Protein AF-A0A0D2HJ69-F1 (afdb_monomer_lite)

Sequence (349 aa):
MWNPPRSPASLLKSRDRNFSKSFEIPPRRPIITPRRVRTGRLLNIGDFESELSEFPFLSKHEKVHPPAPQTFESLYRPRLRRYPTCQNVRVEELIDDHGMEGYIFKVNIDGDGPFALKVVSCLIPCEMMKDEYELMYWNFRKFKQVHRPPRPHIWPFLRESLFYSRAEAVNASVLNGKSLPEGPPPEPYTLDDMLRFLRSFSSDHDTRNQKGKDDQAPNTTESCKILSDMDGSLGWIRLNHKDMNYLIRKWELDVGFTMNGAGFQDDPFGIVKKLVVSNAPLDPPKIVRWLDLASYLGFDLSVFEPRNWLGEGILVDSGDVLTLPFQGKWQIMAQSHKTLRAKFQAEVS

Secondary structure (DSSP, 8-state):
--PPPPPTHHHHTTTGGGTTS-------------------EEEPBPP-TTTGGG-TTEEEEEP-SSPPP--HHHHHS--EEEPPP-S-EEEEEEEEEEETTEEEEEEEETTEEEEEEEEE---S-GGGHHHHHHHHHH-TTT-S--SSPPPTTSHHHHHHHHHHHHHHHHHHHHHTTPPPPPSSPPSS--HHHHHHHHHHHSHHHHHHH-SS----PPPPHHHHHHHHHHT-EEEEEEB-HHHHHHHHHHHT---HHHHTTS--SSPPEEEEEE-----PPP-HHHHHHHHHHHHHTT--BS---GGGEETTTEES--TTTBPPTT-TTHHHHHHHHHHHHHHHHHHH-

Radius of gyration: 21.61 Å; chains: 1; bounding box: 54×71×56 Å

Organism: NCBI:txid1442368

Foldseek 3Di:
DDDDDDDPVVVVVVVVVPVPPPPCPPPPPPPPVPWDQDDWDWWAFDDPPVPVVLVQQADAAAQDPLFAAAALVCLLSPHFYAQPDFGTKIFGTWPDQPDLFGTWTQIATNNDDRWIKDWGAPQDDSPVVPVVVVCVSPPPVPPPDDPDDDDDHVQLVSQLSSQLRNLS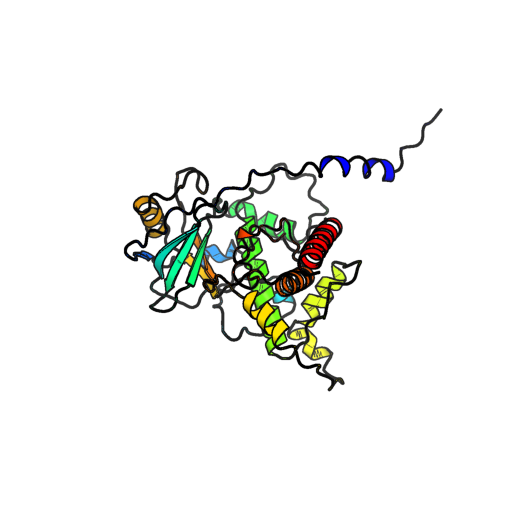NLLNQVVVLDEDDPDAADPVRDPVNLSVLSNSSHPVNCVPPVPDDPPRDPHDPLLSVLSVLSNQWSGKTWTAQVSVVVVCVVVVRDCCSRPVPPGHPGTTMITIGHDADAPADAALVSQLSNQRVCVSSQKFFPDDDVVQAGHNGRRNRSSNTIDDGPDPVNVVRVVVSVVSNVVSVVVVD

Structure (mmCIF, N/CA/C/O backbone):
data_AF-A0A0D2HJ69-F1
#
_entry.id   AF-A0A0D2HJ69-F1
#
loop_
_atom_site.group_PDB
_atom_site.id
_atom_site.type_symbol
_atom_site.label_atom_id
_atom_site.label_alt_id
_atom_site.label_comp_id
_atom_site.label_asym_id
_atom_site.label_entity_id
_atom_site.label_seq_id
_atom_site.pdbx_PDB_ins_code
_atom_site.Cartn_x
_atom_site.Cartn_y
_atom_site.Cartn_z
_atom_site.occupancy
_atom_site.B_iso_or_equiv
_atom_site.auth_seq_id
_atom_site.auth_comp_id
_atom_site.auth_asym_id
_atom_site.auth_atom_id
_atom_site.pdbx_PDB_model_num
ATOM 1 N N . MET A 1 1 ? 18.144 54.297 -27.626 1.00 55.44 1 MET A N 1
ATOM 2 C CA . MET A 1 1 ? 18.905 53.046 -27.410 1.00 55.44 1 MET A CA 1
ATOM 3 C C . MET A 1 1 ? 17.926 51.975 -26.972 1.00 55.44 1 MET A C 1
ATOM 5 O O . MET A 1 1 ? 17.320 52.113 -25.918 1.00 55.44 1 MET A O 1
ATOM 9 N N . TRP A 1 2 ? 17.680 50.990 -27.830 1.00 31.33 2 TRP A N 1
ATOM 10 C CA . TRP A 1 2 ? 16.736 49.906 -27.576 1.00 31.33 2 TRP A CA 1
ATOM 11 C C . TRP A 1 2 ? 17.501 48.794 -26.853 1.00 31.33 2 TRP A C 1
ATOM 13 O O . TRP A 1 2 ? 18.384 48.175 -27.442 1.00 31.33 2 TRP A O 1
ATOM 23 N N . ASN A 1 3 ? 17.243 48.607 -25.558 1.00 52.59 3 ASN A N 1
ATOM 24 C CA . ASN A 1 3 ? 17.846 47.507 -24.810 1.00 52.59 3 ASN A CA 1
ATOM 25 C C . ASN A 1 3 ? 17.093 46.218 -25.160 1.00 52.59 3 ASN A C 1
ATOM 27 O O . ASN A 1 3 ? 15.876 46.172 -24.966 1.00 52.59 3 ASN A O 1
ATOM 31 N N . PRO A 1 4 ? 17.775 45.178 -25.665 1.00 46.59 4 PRO A N 1
ATOM 32 C CA . PRO A 1 4 ? 17.116 43.927 -25.997 1.00 46.59 4 PRO A CA 1
ATOM 33 C C . PRO A 1 4 ? 16.609 43.231 -24.721 1.00 46.59 4 PRO A C 1
ATOM 35 O O . PRO A 1 4 ? 17.180 43.411 -23.637 1.00 46.59 4 PRO A O 1
ATOM 38 N N . PRO A 1 5 ? 15.534 42.431 -24.822 1.00 46.84 5 PRO A N 1
ATOM 39 C CA . PRO A 1 5 ? 14.977 41.722 -23.681 1.00 46.84 5 PRO A CA 1
ATOM 40 C C . PRO A 1 5 ? 16.010 40.745 -23.111 1.00 46.84 5 PRO A C 1
ATOM 42 O O . PRO A 1 5 ? 16.696 40.027 -23.840 1.00 46.84 5 PRO A O 1
ATOM 45 N N . ARG A 1 6 ? 16.131 40.733 -21.780 1.00 45.72 6 ARG A N 1
ATOM 46 C CA . ARG A 1 6 ? 17.058 39.850 -21.064 1.00 45.72 6 ARG A CA 1
ATOM 47 C C . ARG A 1 6 ? 16.754 38.388 -21.392 1.00 45.72 6 ARG A C 1
ATOM 49 O O . ARG A 1 6 ? 15.608 37.952 -21.321 1.00 45.72 6 ARG A O 1
ATOM 56 N N . SER A 1 7 ? 17.813 37.637 -21.688 1.00 44.28 7 SER A N 1
ATOM 57 C CA . SER A 1 7 ? 17.769 36.191 -21.912 1.00 44.28 7 SER A CA 1
ATOM 58 C C . SER A 1 7 ? 17.033 35.460 -20.768 1.00 44.28 7 SER A C 1
ATOM 60 O O . SER A 1 7 ? 17.322 35.740 -19.591 1.00 44.28 7 SER A O 1
ATOM 62 N N . PRO A 1 8 ? 16.155 34.480 -21.079 1.00 44.00 8 PRO A N 1
ATOM 63 C CA . PRO A 1 8 ? 15.480 33.625 -20.095 1.00 44.00 8 PRO A CA 1
ATOM 64 C C . PRO A 1 8 ? 16.435 32.930 -19.108 1.00 44.00 8 PRO A C 1
ATOM 66 O O . PRO A 1 8 ? 16.038 32.599 -17.992 1.00 44.00 8 PRO A O 1
ATOM 69 N N . ALA A 1 9 ? 17.717 32.777 -19.463 1.00 46.50 9 ALA A N 1
ATOM 70 C CA . ALA A 1 9 ? 18.734 32.170 -18.604 1.00 46.50 9 ALA A CA 1
ATOM 71 C C . ALA A 1 9 ? 19.050 32.989 -17.332 1.00 46.50 9 ALA A C 1
ATOM 73 O O . ALA A 1 9 ? 19.556 32.445 -16.351 1.00 46.50 9 ALA A O 1
ATOM 74 N N . SER A 1 10 ? 18.732 34.289 -17.313 1.00 45.41 10 SER A N 1
ATOM 75 C CA . SER A 1 10 ? 18.970 35.165 -16.152 1.00 45.41 10 SER A CA 1
ATOM 76 C C . SER A 1 10 ? 17.868 35.111 -15.082 1.00 45.41 10 SER A C 1
ATOM 78 O O . SER A 1 10 ? 18.115 35.493 -13.941 1.00 45.41 10 SER A O 1
ATOM 80 N N . LEU A 1 11 ? 16.682 34.585 -15.417 1.00 43.78 11 LEU A N 1
ATOM 81 C CA . LEU A 1 11 ? 15.544 34.448 -14.495 1.00 43.78 11 LEU A CA 1
ATOM 82 C C . LEU A 1 11 ? 15.520 33.107 -13.744 1.00 43.78 11 LEU A C 1
ATOM 84 O O . LEU A 1 11 ? 14.875 33.009 -12.704 1.00 43.78 11 LEU A O 1
ATOM 88 N N . LEU A 1 12 ? 16.239 32.087 -14.226 1.00 42.81 12 LEU A N 1
ATOM 89 C CA . LEU A 1 12 ? 16.368 30.804 -13.520 1.00 42.81 12 LEU A CA 1
ATOM 90 C C . LEU A 1 12 ? 17.393 30.871 -12.377 1.00 42.81 12 LEU A C 1
ATOM 92 O O . LEU A 1 12 ? 17.130 30.367 -11.291 1.00 42.81 12 LEU A O 1
ATOM 96 N N . LYS A 1 13 ? 18.499 31.608 -12.545 1.00 48.69 13 LYS A N 1
ATOM 97 C CA . LYS A 1 13 ? 19.550 31.707 -11.513 1.00 48.69 13 LYS A CA 1
ATOM 98 C C . LYS A 1 13 ? 19.138 32.465 -10.241 1.00 48.69 13 LYS A C 1
ATOM 100 O O . LYS A 1 13 ? 19.812 32.323 -9.222 1.00 48.69 13 LYS A O 1
ATOM 105 N N . SER A 1 14 ? 18.068 33.266 -10.266 1.00 45.75 14 SER A N 1
ATOM 106 C CA . SER A 1 14 ? 17.603 34.000 -9.075 1.00 45.75 14 SER A CA 1
ATOM 107 C C . SER A 1 14 ? 16.566 33.244 -8.239 1.00 45.75 14 SER A C 1
ATOM 109 O O . SER A 1 14 ? 16.311 33.648 -7.106 1.00 45.75 14 SER A O 1
ATOM 111 N N . ARG A 1 15 ? 15.992 32.142 -8.747 1.00 43.25 15 ARG A N 1
ATOM 112 C CA . ARG A 1 15 ? 15.014 31.330 -8.000 1.00 43.25 15 ARG A CA 1
ATOM 113 C C . ARG A 1 15 ? 15.640 30.206 -7.174 1.00 43.25 15 ARG A C 1
ATOM 115 O O . ARG A 1 15 ? 15.096 29.891 -6.120 1.00 43.25 15 ARG A O 1
ATOM 122 N N . ASP A 1 16 ? 16.802 29.690 -7.570 1.00 44.19 16 ASP A N 1
ATOM 123 C CA . ASP A 1 16 ? 17.448 28.581 -6.847 1.00 44.19 16 ASP 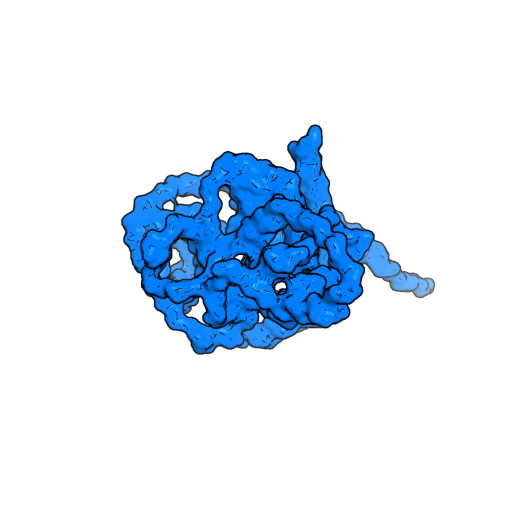A CA 1
ATOM 124 C C . ASP A 1 16 ? 18.093 28.997 -5.517 1.00 44.19 16 ASP A C 1
ATOM 126 O O . ASP A 1 16 ? 18.210 28.186 -4.602 1.00 44.19 16 ASP A O 1
ATOM 130 N N . ARG A 1 17 ? 18.451 30.276 -5.332 1.00 44.50 17 ARG A N 1
ATOM 131 C CA . ARG A 1 17 ? 19.131 30.719 -4.098 1.00 44.50 17 ARG A CA 1
ATOM 132 C C . ARG A 1 17 ? 18.236 30.794 -2.857 1.00 44.50 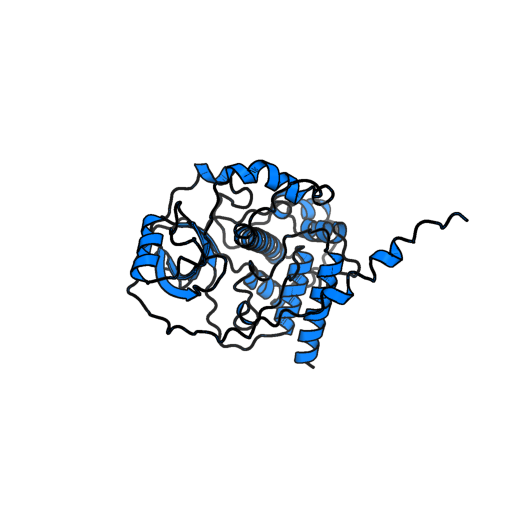17 ARG A C 1
ATOM 134 O O . ARG A 1 17 ? 18.767 30.886 -1.758 1.00 44.50 17 ARG A O 1
ATOM 141 N N . ASN A 1 18 ? 16.911 30.726 -3.003 1.00 39.19 18 ASN A N 1
ATOM 142 C CA . ASN A 1 18 ? 15.982 30.835 -1.870 1.00 39.19 18 ASN A CA 1
ATOM 143 C C . ASN A 1 18 ? 15.320 29.511 -1.459 1.00 39.19 18 ASN A C 1
ATOM 145 O O . ASN A 1 18 ? 14.625 29.495 -0.449 1.00 39.19 18 ASN A O 1
ATOM 149 N N . PHE A 1 19 ? 15.553 28.405 -2.175 1.00 41.66 19 PHE A N 1
ATOM 150 C CA . PHE A 1 19 ? 15.036 27.083 -1.782 1.00 41.66 19 PHE A CA 1
ATOM 151 C C . PHE A 1 19 ? 15.940 26.333 -0.790 1.00 41.66 19 PHE A C 1
ATOM 153 O O . PHE A 1 19 ? 15.514 25.343 -0.210 1.00 41.66 19 PHE A O 1
ATOM 160 N N . SER A 1 20 ? 17.161 26.825 -0.546 1.00 40.34 20 SER A N 1
ATOM 161 C CA . SER A 1 20 ? 18.120 26.207 0.383 1.00 40.34 20 SER A CA 1
ATOM 162 C C . SER A 1 20 ? 18.056 26.758 1.813 1.00 40.34 20 SER A C 1
ATOM 164 O O . SER A 1 20 ? 18.924 26.441 2.625 1.00 40.34 20 SER A O 1
ATOM 166 N N . LYS A 1 21 ? 17.045 27.567 2.160 1.00 39.78 21 LYS A N 1
ATOM 167 C CA . LYS A 1 21 ? 16.672 27.717 3.570 1.00 39.78 21 LYS A CA 1
ATOM 168 C C . LYS A 1 21 ? 15.841 26.497 3.925 1.00 39.78 21 LYS A C 1
ATOM 170 O O . LYS A 1 21 ? 14.620 26.516 3.795 1.00 39.78 21 LYS A O 1
ATOM 175 N N . SER A 1 22 ? 16.540 25.430 4.302 1.00 40.34 22 SER A N 1
ATOM 176 C CA . SER A 1 22 ? 15.973 24.327 5.061 1.00 40.34 22 SER A CA 1
ATOM 177 C C . SER A 1 22 ? 15.063 24.929 6.124 1.00 40.34 22 SER A C 1
ATOM 179 O O . SER A 1 22 ? 15.519 25.654 7.009 1.00 40.34 22 SER A O 1
ATOM 181 N N . PHE A 1 23 ? 13.760 24.686 5.998 1.00 34.28 23 PHE A N 1
ATOM 182 C CA . PHE A 1 23 ? 12.901 24.713 7.164 1.00 34.28 23 PHE A CA 1
ATOM 183 C C . PHE A 1 23 ? 13.505 23.665 8.093 1.00 34.28 23 PHE A C 1
ATOM 185 O O . PHE A 1 23 ? 13.302 22.470 7.893 1.00 34.28 23 PHE A O 1
ATOM 192 N N . GLU A 1 24 ? 14.323 24.104 9.048 1.00 32.31 24 GLU A N 1
ATOM 193 C CA . GLU A 1 24 ? 14.610 23.316 10.234 1.00 32.31 24 GLU A CA 1
ATOM 194 C C . GLU A 1 24 ? 13.269 23.173 10.946 1.00 32.31 24 GLU A C 1
ATOM 196 O O . GLU A 1 24 ? 12.886 23.980 11.791 1.00 32.31 24 GLU A O 1
ATOM 201 N N . ILE A 1 25 ? 12.487 22.184 10.511 1.00 39.69 25 ILE A N 1
ATOM 202 C CA . ILE A 1 25 ? 11.410 21.647 11.316 1.00 39.69 25 ILE A CA 1
ATOM 203 C C . ILE A 1 25 ? 12.154 21.117 12.540 1.00 39.69 25 ILE A C 1
ATOM 205 O O . ILE A 1 25 ? 12.971 20.203 12.380 1.00 39.69 25 ILE A O 1
ATOM 209 N N . PRO A 1 26 ? 11.982 21.728 13.728 1.00 38.00 26 PRO A N 1
ATOM 210 C CA . PRO A 1 26 ? 12.683 21.268 14.911 1.00 38.00 26 PRO A CA 1
ATOM 211 C C . PRO A 1 26 ? 12.409 19.771 15.034 1.00 38.00 26 PRO A C 1
ATOM 213 O O . PRO A 1 26 ? 11.255 19.375 14.827 1.00 38.00 26 PRO A O 1
ATOM 216 N N . PRO A 1 27 ? 13.434 18.940 15.306 1.00 46.00 27 PRO A N 1
ATOM 217 C CA . PRO A 1 27 ? 13.257 17.502 15.387 1.00 46.00 27 PRO A CA 1
ATOM 218 C C . PRO A 1 27 ? 12.109 17.254 16.354 1.00 46.00 27 PRO A C 1
ATOM 220 O O . PRO A 1 27 ? 12.218 17.552 17.549 1.00 46.00 27 PRO A O 1
ATOM 223 N N . ARG A 1 28 ? 10.967 16.798 15.820 1.00 48.50 28 ARG A N 1
ATOM 224 C CA . ARG A 1 28 ? 9.835 16.412 16.650 1.00 48.50 28 ARG A CA 1
ATOM 225 C C . ARG A 1 28 ? 10.387 15.294 17.512 1.00 48.50 28 ARG A C 1
ATOM 227 O O . ARG A 1 28 ? 10.665 14.211 17.002 1.00 48.50 28 ARG A O 1
ATOM 234 N N . ARG A 1 29 ? 10.617 15.578 18.800 1.00 44.19 29 ARG A N 1
ATOM 235 C CA . ARG A 1 29 ? 10.893 14.519 19.769 1.00 44.19 29 ARG A CA 1
ATOM 236 C C . ARG A 1 29 ? 9.784 13.500 19.547 1.00 44.19 29 ARG A C 1
ATOM 238 O O . ARG A 1 29 ? 8.630 13.935 19.536 1.00 44.19 29 ARG A O 1
ATOM 245 N N . PRO A 1 30 ? 10.094 12.217 19.302 1.00 48.50 30 PRO A N 1
ATOM 246 C CA . PRO A 1 30 ? 9.057 11.214 19.221 1.00 48.50 30 PRO A CA 1
ATOM 247 C C . PRO A 1 30 ? 8.340 11.283 20.562 1.00 48.50 30 PRO A C 1
ATOM 249 O O . PRO A 1 30 ? 8.888 10.901 21.598 1.00 48.50 30 PRO A O 1
ATOM 252 N N . ILE A 1 31 ? 7.152 11.885 20.564 1.00 46.44 31 ILE A N 1
ATOM 253 C CA . ILE A 1 31 ? 6.242 11.778 21.684 1.00 46.44 31 ILE A CA 1
ATOM 254 C C . ILE A 1 31 ? 5.772 10.341 21.550 1.00 46.44 31 ILE A C 1
ATOM 256 O O . ILE A 1 31 ? 4.812 10.037 20.856 1.00 46.44 31 ILE A O 1
ATOM 260 N N . ILE A 1 32 ? 6.555 9.427 22.122 1.00 50.19 32 ILE A N 1
ATOM 261 C CA . ILE A 1 32 ? 6.125 8.059 22.336 1.00 50.19 32 ILE A CA 1
ATOM 262 C C . ILE A 1 32 ? 5.099 8.184 23.451 1.00 50.19 32 ILE A C 1
ATOM 264 O O . ILE A 1 32 ? 5.402 7.997 24.629 1.00 50.19 32 ILE A O 1
ATOM 268 N N . THR A 1 33 ? 3.888 8.602 23.091 1.00 53.91 33 THR A N 1
ATOM 269 C CA . THR A 1 33 ? 2.738 8.454 23.965 1.00 53.91 33 THR A CA 1
ATOM 270 C C . THR A 1 33 ? 2.704 6.963 24.286 1.00 53.91 33 THR A C 1
ATOM 272 O O . THR A 1 33 ? 2.709 6.157 23.351 1.00 53.91 33 THR A O 1
ATOM 275 N N . PRO A 1 34 ? 2.803 6.554 25.565 1.00 53.47 34 PRO A N 1
ATOM 276 C CA . PRO A 1 34 ? 2.928 5.146 25.909 1.00 53.47 34 PRO A CA 1
ATOM 277 C C . PRO A 1 34 ? 1.806 4.378 25.218 1.00 53.47 34 PRO A C 1
ATOM 279 O O . PRO A 1 34 ? 0.635 4.720 25.395 1.00 53.47 34 PRO A O 1
ATOM 282 N N . ARG A 1 35 ? 2.186 3.394 24.391 1.00 62.28 35 ARG A N 1
ATOM 283 C CA . ARG A 1 35 ? 1.274 2.555 23.606 1.00 62.28 35 ARG A CA 1
ATOM 284 C C . ARG A 1 35 ? 0.244 1.958 24.553 1.00 62.28 35 ARG A C 1
ATOM 286 O O . ARG A 1 35 ? 0.525 1.025 25.304 1.00 62.28 35 ARG A O 1
ATOM 293 N N . ARG A 1 36 ? -0.947 2.555 24.590 1.00 61.22 36 ARG A N 1
ATOM 294 C CA . ARG A 1 36 ? -2.039 2.070 25.429 1.00 61.22 36 ARG A CA 1
ATOM 295 C C . ARG A 1 36 ? -2.658 0.897 24.687 1.00 61.22 36 ARG A C 1
ATOM 297 O O . ARG A 1 36 ? -3.446 1.106 23.770 1.00 61.22 36 ARG A O 1
ATOM 304 N N . VAL A 1 37 ? -2.316 -0.321 25.102 1.00 61.38 37 VAL A N 1
ATOM 305 C CA . VAL A 1 37 ? -3.111 -1.505 24.762 1.00 61.38 37 VAL A CA 1
ATOM 306 C C . VAL A 1 37 ? -4.498 -1.264 25.350 1.00 61.38 37 VAL A C 1
ATOM 308 O O . VAL A 1 37 ? -4.668 -1.213 26.570 1.00 61.38 37 VAL A O 1
ATOM 311 N N . ARG A 1 38 ? -5.484 -1.013 24.488 1.00 69.31 38 ARG A N 1
ATOM 312 C CA . ARG A 1 38 ? -6.870 -0.767 24.900 1.00 69.31 38 ARG A CA 1
ATOM 313 C C . ARG A 1 38 ? -7.715 -1.949 24.441 1.00 69.31 38 ARG A C 1
ATOM 315 O O . ARG A 1 38 ? -7.418 -2.587 23.439 1.00 69.31 38 ARG A O 1
ATOM 322 N N . THR A 1 39 ? -8.750 -2.279 25.214 1.00 68.25 39 THR A N 1
ATOM 323 C CA . THR A 1 39 ? -9.634 -3.419 24.932 1.00 68.25 39 THR A CA 1
ATOM 324 C C . THR A 1 39 ? -10.104 -3.392 23.484 1.00 68.25 39 THR A C 1
ATOM 326 O O . THR A 1 39 ? -10.700 -2.405 23.043 1.00 68.25 39 THR A O 1
ATOM 329 N N . GLY A 1 40 ? -9.788 -4.467 22.753 1.00 71.62 40 GLY A N 1
ATOM 330 C CA . GLY A 1 40 ? -9.918 -4.451 21.306 1.00 71.62 40 GLY A CA 1
ATOM 331 C C . GLY A 1 40 ? -11.362 -4.239 20.860 1.00 71.62 40 GLY A C 1
ATOM 332 O O . GLY A 1 40 ? -12.258 -4.914 21.372 1.00 71.62 40 GLY A O 1
ATOM 333 N N . ARG A 1 41 ? -11.585 -3.301 19.935 1.00 81.69 41 ARG A N 1
ATOM 334 C CA . ARG A 1 41 ? -12.925 -2.902 19.476 1.00 81.69 41 ARG A CA 1
ATOM 335 C C . ARG A 1 41 ? -13.177 -3.348 18.043 1.00 81.69 41 ARG A C 1
ATOM 337 O O . ARG A 1 41 ? -12.310 -3.178 17.197 1.00 81.69 41 ARG A O 1
ATOM 344 N N . LEU A 1 42 ? -14.376 -3.870 17.803 1.00 87.81 42 LEU A N 1
ATOM 345 C CA . LEU A 1 42 ? -14.875 -4.201 16.474 1.00 87.81 42 LEU A CA 1
ATOM 346 C C . LEU A 1 42 ? -15.237 -2.923 15.701 1.00 87.81 42 LEU A C 1
ATOM 348 O O . LEU A 1 42 ? -15.909 -2.049 16.255 1.00 87.81 42 LEU A O 1
ATOM 352 N N . LEU A 1 43 ? -14.815 -2.836 14.445 1.00 87.94 43 LEU A N 1
ATOM 353 C CA . LEU A 1 43 ? -15.284 -1.865 13.462 1.00 87.94 43 LEU A CA 1
ATOM 354 C C . LEU A 1 43 ? -16.081 -2.611 12.394 1.00 87.94 43 LEU A C 1
ATOM 356 O O . LEU A 1 43 ? -15.613 -3.633 11.885 1.00 87.94 43 LEU A O 1
ATOM 360 N N . ASN A 1 44 ? -17.251 -2.081 12.044 1.00 87.00 44 ASN A N 1
ATOM 361 C CA . ASN A 1 44 ? -18.019 -2.574 10.906 1.00 87.00 44 ASN A CA 1
ATOM 362 C C . ASN A 1 44 ? -17.461 -2.023 9.583 1.00 87.00 44 ASN A C 1
ATOM 364 O O . ASN A 1 44 ? -16.986 -0.881 9.521 1.00 87.00 44 ASN A O 1
ATOM 368 N N . ILE A 1 45 ? -17.554 -2.828 8.523 1.00 86.25 45 ILE A N 1
ATOM 369 C CA . ILE A 1 45 ? -17.236 -2.413 7.152 1.00 86.25 45 ILE A CA 1
ATOM 370 C C . ILE A 1 45 ? -18.437 -1.658 6.572 1.00 86.25 45 ILE A C 1
ATOM 372 O O . ILE A 1 45 ? -19.573 -2.111 6.697 1.00 86.25 45 ILE A O 1
ATOM 376 N N . GLY A 1 46 ? -18.183 -0.490 5.985 1.00 77.25 46 GLY A N 1
ATOM 377 C CA . GLY A 1 46 ? -19.206 0.315 5.312 1.00 77.25 46 GLY A CA 1
ATOM 378 C C . GLY A 1 46 ? -19.505 -0.187 3.897 1.00 77.25 46 GLY A C 1
ATOM 379 O O . GLY A 1 46 ? -18.611 -0.708 3.221 1.00 77.25 46 GLY A O 1
ATOM 380 N N . ASP A 1 47 ? -20.739 0.010 3.431 1.00 78.69 47 ASP A N 1
ATOM 381 C CA . ASP A 1 47 ? -21.086 -0.148 2.014 1.00 78.69 47 ASP A CA 1
ATOM 382 C C . ASP A 1 47 ? -20.413 0.960 1.189 1.00 78.69 47 ASP A C 1
ATOM 384 O O . ASP A 1 47 ? -20.264 2.090 1.652 1.00 78.69 47 ASP A O 1
ATOM 388 N N . PHE A 1 48 ? -19.967 0.651 -0.032 1.00 80.62 48 PHE A N 1
ATOM 389 C CA . PHE A 1 48 ? -19.168 1.603 -0.824 1.00 80.62 48 PHE A CA 1
ATOM 390 C C . PHE A 1 48 ? -19.417 1.570 -2.337 1.00 80.62 48 PHE A C 1
ATOM 392 O O . PHE A 1 48 ? -18.838 2.381 -3.061 1.00 80.62 48 PHE A O 1
ATOM 399 N N . GLU A 1 49 ? -20.202 0.622 -2.864 1.00 81.31 49 GLU A N 1
ATOM 400 C CA . GLU A 1 49 ? -20.243 0.388 -4.318 1.00 81.31 49 GLU A CA 1
ATOM 401 C C . GLU A 1 49 ? -20.712 1.613 -5.115 1.00 81.31 49 GLU A C 1
ATOM 403 O O . GLU A 1 49 ? -20.172 1.884 -6.190 1.00 81.31 49 GLU A O 1
ATOM 408 N N . SER A 1 50 ? -21.661 2.386 -4.579 1.00 80.62 50 SER A N 1
ATOM 409 C CA . SER A 1 50 ? -22.184 3.599 -5.219 1.00 80.62 50 SER A CA 1
ATOM 410 C C . SER A 1 50 ? -21.156 4.730 -5.310 1.00 80.62 50 SER A C 1
ATOM 412 O O . SER A 1 50 ? -21.171 5.502 -6.268 1.00 80.62 50 SER A O 1
ATOM 414 N N . GLU A 1 51 ? -20.235 4.811 -4.351 1.00 80.31 51 GLU A N 1
ATOM 415 C CA . GLU A 1 51 ? -19.266 5.906 -4.226 1.00 80.31 51 GLU A CA 1
ATOM 416 C C . GLU A 1 51 ? -17.990 5.658 -5.040 1.00 80.31 51 GLU A C 1
ATOM 418 O O . GLU A 1 51 ? -17.256 6.591 -5.349 1.00 80.31 51 GLU A O 1
ATOM 423 N N . LEU A 1 52 ? -17.712 4.420 -5.466 1.00 81.75 52 LEU A N 1
ATOM 424 C CA . LEU A 1 52 ? -16.465 4.094 -6.177 1.00 81.75 52 LEU A CA 1
ATOM 425 C C . LEU A 1 52 ? -16.252 4.863 -7.482 1.00 81.75 52 LEU A C 1
ATOM 427 O O . LEU A 1 52 ? -15.112 5.043 -7.908 1.00 81.75 52 LEU A O 1
ATOM 431 N N . SER A 1 53 ? -17.328 5.332 -8.116 1.00 82.31 53 SER A N 1
ATOM 432 C CA . SER A 1 53 ? -17.224 6.182 -9.308 1.00 82.31 53 SER A CA 1
ATOM 433 C C . SER A 1 53 ? -16.521 7.519 -9.034 1.00 82.31 53 SER A C 1
ATOM 435 O O . SER A 1 53 ? -15.986 8.136 -9.954 1.00 82.31 53 SER A O 1
ATOM 437 N N . GLU A 1 54 ? -16.481 7.940 -7.772 1.00 81.56 54 GLU A N 1
ATOM 438 C CA . GLU A 1 54 ? -15.836 9.162 -7.302 1.00 81.56 54 GLU A CA 1
ATOM 439 C C . GLU A 1 54 ? -14.346 8.967 -6.989 1.00 81.56 54 GLU A C 1
ATOM 441 O O . GLU A 1 54 ? -13.592 9.937 -6.909 1.00 81.56 54 GLU A O 1
ATOM 446 N N . PHE A 1 55 ? -13.898 7.713 -6.874 1.00 85.19 55 PHE A N 1
ATOM 447 C CA . PHE A 1 55 ? -12.527 7.344 -6.522 1.00 85.19 55 PHE A CA 1
ATOM 448 C C . PHE A 1 55 ? -11.907 6.471 -7.624 1.00 85.19 55 PHE A C 1
ATOM 450 O O . PHE A 1 55 ? -11.714 5.268 -7.441 1.00 85.19 55 PHE A O 1
ATOM 457 N N . PRO A 1 56 ? -11.540 7.050 -8.783 1.00 85.69 56 PRO A N 1
ATOM 458 C CA . PRO A 1 56 ? -11.091 6.295 -9.961 1.00 85.69 56 PRO A CA 1
ATOM 459 C C . PRO A 1 56 ? -9.768 5.531 -9.776 1.00 85.69 56 PRO A C 1
ATOM 461 O O . PRO A 1 56 ? -9.403 4.742 -10.650 1.00 85.69 56 PRO A O 1
ATOM 464 N N . PHE A 1 57 ? -9.058 5.762 -8.667 1.00 88.44 57 PHE A N 1
ATOM 465 C CA . PHE A 1 57 ? -7.854 5.045 -8.231 1.00 88.44 57 PHE A CA 1
ATOM 466 C C . PHE A 1 57 ? -8.141 3.881 -7.273 1.00 88.44 57 PHE A C 1
ATOM 468 O O . PHE A 1 57 ? -7.203 3.218 -6.835 1.00 88.44 57 PHE A O 1
ATOM 475 N N . LEU A 1 58 ? -9.403 3.620 -6.938 1.00 91.94 58 LEU A N 1
ATOM 476 C CA . LEU A 1 58 ? -9.824 2.453 -6.173 1.00 91.94 58 LEU A CA 1
ATOM 477 C C . LEU A 1 58 ? -10.523 1.456 -7.098 1.00 91.94 58 LEU A C 1
ATOM 479 O O . LEU A 1 58 ? -11.231 1.810 -8.040 1.00 91.94 58 LEU A O 1
ATOM 483 N N . SER A 1 59 ? -10.294 0.176 -6.844 1.00 93.38 59 SER A N 1
ATOM 484 C CA . SER A 1 59 ? -10.918 -0.930 -7.560 1.00 93.38 59 SER A CA 1
ATOM 485 C C . SER A 1 59 ? -11.869 -1.680 -6.639 1.00 93.38 59 SER A C 1
ATOM 487 O O . SER A 1 59 ? -11.497 -2.009 -5.515 1.00 93.38 59 SER A O 1
ATOM 489 N N . LYS A 1 60 ? -13.053 -2.033 -7.154 1.00 92.62 60 LYS A N 1
ATOM 490 C CA . LYS A 1 60 ? -13.990 -2.955 -6.489 1.00 92.62 60 LYS A CA 1
ATOM 491 C C . LYS A 1 60 ? -13.464 -4.387 -6.383 1.00 92.62 60 LYS A C 1
ATOM 493 O O . LYS A 1 60 ? -13.954 -5.162 -5.572 1.00 92.62 60 LYS A O 1
ATOM 498 N N . HIS A 1 61 ? -12.502 -4.754 -7.229 1.00 94.06 61 HIS A N 1
ATOM 499 C CA . HIS A 1 61 ? -11.933 -6.096 -7.227 1.00 94.06 61 HIS A CA 1
ATOM 500 C C . HIS A 1 61 ? -11.046 -6.291 -6.004 1.00 94.06 61 HIS A C 1
ATOM 502 O O . HIS A 1 61 ? -10.261 -5.404 -5.659 1.00 94.06 61 HIS A O 1
ATOM 508 N N . GLU A 1 62 ? -11.164 -7.460 -5.388 1.00 95.00 62 GLU A N 1
ATOM 509 C CA . GLU A 1 62 ? -10.333 -7.856 -4.259 1.00 95.00 62 GLU A CA 1
ATOM 510 C C . GLU A 1 62 ? -8.878 -8.046 -4.683 1.00 95.00 62 GLU A C 1
ATOM 512 O O . GLU A 1 62 ? -8.576 -8.429 -5.820 1.00 95.00 62 GLU A O 1
ATOM 517 N N . LYS A 1 63 ? -7.966 -7.758 -3.758 1.00 94.88 63 LYS A N 1
ATOM 518 C CA . LYS A 1 63 ? -6.557 -8.078 -3.903 1.00 94.88 63 LYS A CA 1
ATOM 519 C C . LYS A 1 63 ? -6.408 -9.594 -3.824 1.00 94.88 63 LYS A C 1
ATOM 521 O O . LYS A 1 63 ? -6.993 -10.242 -2.962 1.00 94.88 63 LYS A O 1
ATOM 526 N N . VAL A 1 64 ? -5.627 -10.152 -4.740 1.00 92.69 64 VAL A N 1
ATOM 527 C CA . VAL A 1 64 ? -5.364 -11.591 -4.826 1.00 92.69 64 VAL A CA 1
ATOM 528 C C . VAL A 1 64 ? -3.888 -11.853 -4.571 1.00 92.69 64 VAL A C 1
ATOM 530 O O . VAL A 1 64 ? -3.036 -11.052 -4.962 1.00 92.69 64 VAL A O 1
ATOM 533 N N . HIS A 1 65 ? -3.587 -12.977 -3.924 1.00 88.50 65 HIS A N 1
ATOM 534 C CA . HIS A 1 65 ? -2.223 -13.436 -3.695 1.00 88.50 65 HIS A CA 1
ATOM 535 C C . HIS A 1 65 ? -2.038 -14.851 -4.272 1.00 88.50 65 HIS A C 1
ATOM 537 O O . HIS A 1 65 ? -2.802 -15.744 -3.904 1.00 88.50 65 HIS A O 1
ATOM 543 N N . PRO A 1 66 ? -1.041 -15.074 -5.155 1.00 90.25 66 PRO A N 1
ATOM 544 C CA . PRO A 1 66 ? -0.113 -14.079 -5.709 1.00 90.25 66 PRO A CA 1
ATOM 545 C C . PRO A 1 66 ? -0.822 -13.039 -6.606 1.00 90.25 66 PRO A C 1
ATOM 547 O O . PRO A 1 66 ? -1.916 -13.306 -7.111 1.00 90.25 66 PRO A O 1
ATOM 550 N N . PRO A 1 67 ? -0.233 -11.844 -6.800 1.00 91.88 67 PRO A N 1
ATOM 551 C CA . PRO A 1 67 ? -0.849 -10.807 -7.615 1.00 91.88 67 PRO A CA 1
ATOM 552 C C . PRO A 1 67 ? -0.902 -11.222 -9.093 1.00 91.88 67 PRO A C 1
ATOM 554 O O . PRO A 1 67 ? 0.053 -11.765 -9.647 1.00 91.88 67 PRO A O 1
ATOM 557 N N . ALA A 1 68 ? -2.043 -10.967 -9.737 1.00 92.25 68 ALA A N 1
ATOM 558 C CA . ALA A 1 68 ? -2.260 -11.301 -11.144 1.00 92.25 68 ALA A CA 1
ATOM 559 C C . ALA A 1 68 ? -1.565 -10.305 -12.102 1.00 92.25 68 ALA A C 1
ATOM 561 O O . ALA A 1 68 ? -1.607 -9.097 -11.829 1.00 92.25 68 ALA A O 1
ATOM 562 N N . PRO A 1 69 ? -1.013 -10.770 -13.246 1.00 92.50 69 PRO A N 1
ATOM 563 C CA . PRO A 1 69 ? -0.495 -9.901 -14.304 1.00 92.50 69 PRO A CA 1
ATOM 564 C C . PRO A 1 69 ? -1.511 -8.847 -14.751 1.00 92.50 69 PRO A C 1
ATOM 566 O O . PRO A 1 69 ? -2.713 -9.114 -14.816 1.00 92.50 69 PRO A O 1
ATOM 569 N N . GLN A 1 70 ? -1.028 -7.653 -15.095 1.00 93.62 70 GLN A N 1
ATOM 570 C CA . GLN A 1 70 ? -1.872 -6.523 -15.488 1.00 93.62 70 GLN A CA 1
ATOM 571 C C . GLN A 1 70 ? -1.549 -6.031 -16.900 1.00 93.62 70 GLN A C 1
ATOM 573 O O . GLN A 1 70 ? -0.396 -6.061 -17.329 1.00 93.62 70 GLN A O 1
ATOM 578 N N . THR A 1 71 ? -2.567 -5.552 -17.619 1.00 93.88 71 THR A N 1
ATOM 579 C CA . THR A 1 71 ? -2.383 -4.927 -18.938 1.00 93.88 71 THR A CA 1
ATOM 580 C C . THR A 1 71 ? -1.679 -3.581 -18.803 1.00 93.88 71 THR A C 1
ATOM 582 O O . THR A 1 71 ? -1.627 -2.994 -17.715 1.00 93.88 71 THR A O 1
ATOM 585 N N . PHE A 1 72 ? -1.167 -3.044 -19.915 1.00 93.69 72 PHE A N 1
ATOM 586 C CA . PHE A 1 72 ? -0.530 -1.731 -19.880 1.00 93.69 72 PHE A CA 1
ATOM 587 C C . PHE A 1 72 ? -1.515 -0.645 -19.448 1.00 93.69 72 PHE A C 1
ATOM 589 O O . PHE A 1 72 ? -1.142 0.256 -18.705 1.00 93.69 72 PHE A O 1
ATOM 596 N N . GLU A 1 73 ? -2.782 -0.747 -19.857 1.00 91.69 73 GLU A N 1
ATOM 597 C CA . GLU A 1 73 ? -3.812 0.198 -19.429 1.00 91.69 73 GLU A CA 1
ATOM 598 C C . GLU A 1 73 ? -4.003 0.188 -17.907 1.00 91.69 73 GLU A C 1
ATOM 600 O O . GLU A 1 73 ? -4.059 1.258 -17.302 1.00 91.69 73 GLU A O 1
ATOM 605 N N . SER A 1 74 ? -4.046 -0.989 -17.274 1.00 91.31 74 SER A N 1
ATOM 606 C CA . SER A 1 74 ? -4.173 -1.093 -15.815 1.00 91.31 74 SER A CA 1
ATOM 607 C C . SER A 1 74 ? -2.929 -0.587 -15.079 1.00 91.31 74 SER A C 1
ATOM 609 O O . SER A 1 74 ? -3.062 0.108 -14.079 1.00 91.31 74 SER A O 1
ATOM 611 N N . LEU A 1 75 ? -1.724 -0.839 -15.598 1.00 90.00 75 LEU A N 1
ATOM 612 C CA . LEU A 1 75 ? -0.475 -0.272 -15.062 1.00 90.00 75 LEU A CA 1
ATOM 613 C C . LEU A 1 75 ? -0.408 1.256 -15.203 1.00 90.00 75 LEU A C 1
ATOM 615 O O . LEU A 1 75 ? 0.091 1.965 -14.323 1.00 90.00 75 LEU A O 1
ATOM 619 N N . TYR A 1 76 ? -0.907 1.762 -16.330 1.00 86.75 76 TYR A N 1
ATOM 620 C CA . TYR A 1 76 ? -0.945 3.182 -16.649 1.00 86.75 76 TYR A CA 1
ATOM 621 C C . TYR A 1 76 ? -1.992 3.928 -15.808 1.00 86.75 76 TYR A C 1
ATOM 623 O O . TYR A 1 76 ? -1.730 5.042 -15.350 1.00 86.75 76 TYR A O 1
ATOM 631 N N . ARG A 1 77 ? -3.140 3.289 -15.543 1.00 88.50 77 ARG A N 1
ATOM 632 C CA . ARG A 1 77 ? -4.236 3.768 -14.683 1.00 88.50 77 ARG A CA 1
ATOM 633 C C . ARG A 1 77 ? -4.410 2.843 -13.470 1.00 88.50 77 ARG A C 1
ATOM 635 O O . ARG A 1 77 ? -5.427 2.151 -13.371 1.00 88.50 77 ARG A O 1
ATOM 642 N N . PRO A 1 78 ? -3.423 2.818 -12.560 1.00 90.94 78 PRO A N 1
ATOM 643 C CA . PRO A 1 78 ? -3.407 1.872 -11.458 1.00 90.94 78 PRO A CA 1
ATOM 644 C C . PRO A 1 78 ? -4.575 2.143 -10.510 1.00 90.94 78 PRO A C 1
ATOM 646 O O . PRO A 1 78 ? -4.904 3.294 -10.206 1.00 90.94 78 PRO A O 1
ATOM 649 N N . ARG A 1 79 ? -5.205 1.061 -10.056 1.00 93.19 79 ARG A N 1
ATOM 650 C CA . ARG A 1 79 ? -6.287 1.089 -9.075 1.00 93.19 79 ARG A CA 1
ATOM 651 C C . ARG A 1 79 ? -5.947 0.176 -7.913 1.00 93.19 79 ARG A C 1
ATOM 653 O O . ARG A 1 79 ? -5.771 -1.027 -8.112 1.00 93.19 79 ARG A O 1
ATOM 660 N N . LEU A 1 80 ? -5.898 0.728 -6.704 1.00 94.62 80 LEU A N 1
ATOM 661 C CA . LEU A 1 80 ? -5.698 -0.067 -5.501 1.00 94.62 80 LEU A CA 1
ATOM 662 C C . LEU A 1 80 ? -6.880 -1.023 -5.343 1.00 94.62 80 LEU A C 1
ATOM 664 O O . LEU A 1 80 ? -8.039 -0.608 -5.374 1.00 94.62 80 LEU A O 1
ATOM 668 N N . ARG A 1 81 ? -6.588 -2.316 -5.218 1.00 95.38 81 ARG A N 1
ATOM 669 C CA . ARG A 1 81 ? -7.598 -3.359 -5.031 1.00 95.38 81 ARG A CA 1
ATOM 670 C C . ARG A 1 81 ? -8.109 -3.382 -3.598 1.00 95.38 81 ARG A C 1
ATOM 672 O O . ARG A 1 81 ? -7.401 -2.991 -2.668 1.00 95.38 81 ARG A O 1
ATOM 679 N N . ARG A 1 82 ? -9.356 -3.810 -3.439 1.00 94.81 82 ARG A N 1
ATOM 680 C CA . ARG A 1 82 ? -10.014 -3.918 -2.139 1.00 94.81 82 ARG A CA 1
ATOM 681 C C . ARG A 1 82 ? -9.337 -5.005 -1.312 1.00 94.81 82 ARG A C 1
ATOM 683 O O . ARG A 1 82 ? -8.923 -6.018 -1.868 1.00 94.81 82 ARG A O 1
ATOM 690 N N . TYR A 1 83 ? -9.244 -4.827 -0.004 1.00 95.38 83 TYR A N 1
ATOM 691 C CA . TYR A 1 83 ? -8.923 -5.944 0.878 1.00 95.38 83 TYR A CA 1
ATOM 692 C C . TYR A 1 83 ? -9.991 -7.046 0.698 1.00 95.38 83 TYR A C 1
ATOM 694 O O . TYR A 1 83 ? -11.160 -6.704 0.472 1.00 95.38 83 TYR A O 1
ATOM 702 N N . PRO A 1 84 ? -9.626 -8.341 0.734 1.00 92.50 84 PRO A N 1
ATOM 703 C CA . PRO A 1 84 ? -10.595 -9.431 0.636 1.00 92.50 84 PRO A CA 1
ATOM 704 C C . PRO A 1 84 ? -11.777 -9.243 1.591 1.00 92.50 84 PRO A C 1
ATOM 706 O O . PRO A 1 84 ? -11.624 -8.639 2.654 1.00 92.50 84 PRO A O 1
ATOM 709 N N . THR A 1 85 ? -12.964 -9.719 1.200 1.00 87.06 85 THR A N 1
ATOM 710 C CA . THR A 1 85 ? -14.178 -9.578 2.018 1.00 87.06 85 THR A CA 1
ATOM 711 C C . THR A 1 85 ? -13.895 -9.991 3.458 1.00 87.06 85 THR A C 1
ATOM 713 O O . THR A 1 85 ? -13.510 -11.128 3.714 1.00 87.06 85 THR A O 1
ATOM 716 N N . CYS A 1 86 ? -14.111 -9.053 4.377 1.00 89.62 86 CYS A N 1
ATOM 717 C CA . CYS A 1 86 ? -13.960 -9.266 5.804 1.00 89.62 86 CYS A CA 1
ATOM 718 C C . CYS A 1 86 ? -15.222 -8.832 6.546 1.00 89.62 86 CYS A C 1
ATOM 720 O O . CYS A 1 86 ? -15.971 -7.978 6.063 1.00 89.62 86 CYS A O 1
ATOM 722 N N . GLN A 1 87 ? -15.470 -9.434 7.706 1.00 86.44 87 GLN A N 1
ATOM 723 C CA . GLN A 1 87 ? -16.635 -9.126 8.540 1.00 86.44 87 GLN A CA 1
ATOM 724 C C . GLN A 1 87 ? -16.253 -8.293 9.764 1.00 86.44 87 GLN A C 1
ATOM 726 O O . GLN A 1 87 ? -17.022 -7.438 10.197 1.00 86.44 87 GLN A O 1
ATOM 731 N N . ASN A 1 88 ? -15.064 -8.529 10.318 1.00 90.12 88 ASN A N 1
ATOM 732 C CA . ASN A 1 88 ? -14.677 -8.023 11.625 1.00 90.12 88 ASN A CA 1
ATOM 733 C C . ASN A 1 88 ? -13.276 -7.419 11.589 1.00 90.12 88 ASN A C 1
ATOM 735 O O . ASN A 1 88 ? -12.291 -8.141 11.461 1.00 90.12 88 ASN A O 1
ATOM 739 N N . VAL A 1 89 ? -13.163 -6.109 11.811 1.00 95.25 89 VAL A N 1
ATOM 740 C CA . VAL A 1 89 ? -11.868 -5.451 12.043 1.00 95.25 89 VAL A CA 1
ATOM 741 C C . VAL A 1 89 ? -11.749 -5.116 13.524 1.00 95.25 89 VAL A C 1
ATOM 743 O O . VAL A 1 89 ? -12.465 -4.259 14.035 1.00 95.25 89 VAL A O 1
ATOM 746 N N . ARG A 1 90 ? -10.848 -5.790 14.240 1.00 95.12 90 ARG A N 1
ATOM 747 C CA . ARG A 1 90 ? -10.589 -5.551 15.662 1.00 95.12 90 ARG A CA 1
ATOM 748 C C . ARG A 1 90 ? -9.378 -4.645 15.843 1.00 95.12 90 ARG A C 1
ATOM 750 O O . ARG A 1 90 ? -8.252 -5.068 15.607 1.00 95.12 90 ARG A O 1
ATOM 757 N N . VAL A 1 91 ? -9.599 -3.429 16.330 1.00 95.12 91 VAL A N 1
ATOM 758 C CA . VAL A 1 91 ? -8.533 -2.473 16.666 1.00 95.12 91 VAL A CA 1
ATOM 759 C C . VAL A 1 91 ? -7.932 -2.817 18.018 1.00 95.12 91 VAL A C 1
ATOM 761 O O . VAL A 1 91 ? -8.671 -2.878 18.995 1.00 95.12 91 VAL A O 1
ATOM 764 N N . GLU A 1 92 ? -6.615 -3.005 18.086 1.00 92.88 92 GLU A N 1
ATOM 765 C CA . GLU A 1 92 ? -5.897 -3.382 19.314 1.00 92.88 92 GLU A CA 1
ATOM 766 C C . GLU A 1 92 ? -5.095 -2.231 19.926 1.00 92.88 92 GLU A C 1
ATOM 768 O O . GLU A 1 92 ? -5.034 -2.075 21.146 1.00 92.88 92 GLU A O 1
ATOM 773 N N . GLU A 1 93 ? -4.458 -1.432 19.073 1.00 92.62 93 GLU A N 1
ATOM 774 C CA . GLU A 1 93 ? -3.465 -0.440 19.480 1.00 92.62 93 GLU A CA 1
ATOM 775 C C . GLU A 1 93 ? -3.472 0.736 18.501 1.00 92.62 93 GLU A C 1
ATOM 777 O O . GLU A 1 93 ? -3.668 0.557 17.298 1.00 92.62 93 GLU A O 1
ATOM 782 N N . LEU A 1 94 ? -3.240 1.941 19.018 1.00 90.94 94 LEU A N 1
ATOM 783 C CA . LEU A 1 94 ? -2.898 3.109 18.212 1.00 90.94 94 LEU A CA 1
ATOM 784 C C . LEU A 1 94 ? -1.380 3.124 18.009 1.00 90.94 94 LEU A C 1
ATOM 786 O O . LEU A 1 94 ? -0.638 3.183 18.989 1.00 90.94 94 LEU A O 1
ATOM 790 N N . ILE A 1 95 ? -0.939 3.066 16.755 1.00 88.69 95 ILE A N 1
ATOM 791 C CA . ILE A 1 95 ? 0.478 3.108 16.377 1.00 88.69 95 ILE A CA 1
ATOM 792 C C . ILE A 1 95 ? 0.930 4.558 16.183 1.00 88.69 95 ILE A C 1
ATOM 794 O O . ILE A 1 95 ? 1.993 4.923 16.679 1.00 88.69 95 ILE A O 1
ATOM 798 N N . ASP A 1 96 ? 0.131 5.361 15.475 1.00 85.81 96 ASP A N 1
ATOM 799 C CA . ASP A 1 96 ? 0.429 6.766 15.172 1.00 85.81 96 ASP A CA 1
ATOM 800 C C . ASP A 1 96 ? -0.872 7.580 15.031 1.00 85.81 96 ASP A C 1
ATOM 802 O O . ASP A 1 96 ? -1.823 7.138 14.383 1.00 85.81 96 ASP A O 1
ATOM 806 N N . ASP A 1 97 ? -0.918 8.763 15.640 1.00 81.06 97 ASP A N 1
ATOM 807 C CA . ASP A 1 97 ? -1.985 9.767 15.533 1.00 81.06 97 ASP A CA 1
ATOM 808 C C . ASP A 1 97 ? -1.475 11.151 15.098 1.00 81.06 97 ASP A C 1
ATOM 810 O O . ASP A 1 97 ? -2.213 12.136 15.146 1.00 81.06 97 ASP A O 1
ATOM 814 N N . HIS A 1 98 ? -0.216 11.251 14.671 1.00 70.69 98 HIS A N 1
ATOM 815 C CA . HIS A 1 98 ? 0.442 12.513 14.333 1.00 70.69 98 HIS A CA 1
ATOM 816 C C . HIS A 1 98 ? 0.608 12.744 12.827 1.00 70.69 98 HIS A C 1
ATOM 818 O O . HIS A 1 98 ? 1.193 13.760 12.421 1.00 70.69 98 HIS A O 1
ATOM 824 N N . GLY A 1 99 ? 0.112 11.827 11.995 1.00 68.00 99 GLY A N 1
ATOM 825 C CA . GLY A 1 99 ? 0.070 11.995 10.548 1.00 68.00 99 GLY A CA 1
ATOM 826 C C . GLY A 1 99 ? -0.921 13.089 10.148 1.00 68.00 99 GLY A C 1
ATOM 827 O O . GLY A 1 99 ? -2.035 13.146 10.663 1.00 68.00 99 GLY A O 1
ATOM 828 N N . MET A 1 100 ? -0.563 13.935 9.173 1.00 64.31 100 MET A N 1
ATOM 829 C CA . MET A 1 100 ? -1.517 14.903 8.585 1.00 64.31 100 MET A CA 1
ATOM 830 C C . MET A 1 100 ? -2.730 14.225 7.927 1.00 64.31 100 MET A C 1
ATOM 832 O O . MET A 1 100 ? -3.698 14.884 7.552 1.00 64.31 100 MET A O 1
ATOM 836 N N . GLU A 1 101 ? -2.630 12.919 7.717 1.00 72.50 101 GLU A N 1
ATOM 837 C CA . GLU A 1 101 ? -3.486 12.133 6.841 1.00 72.50 101 GLU A CA 1
ATOM 838 C C . GLU A 1 101 ? -4.533 11.358 7.638 1.00 72.50 101 GLU A C 1
ATOM 840 O O . GLU A 1 101 ? -5.605 11.060 7.120 1.00 72.50 101 GLU A O 1
ATOM 845 N N . GLY A 1 102 ? -4.255 11.071 8.909 1.00 82.69 102 GLY A N 1
ATOM 846 C CA . GLY A 1 102 ? -5.158 10.350 9.791 1.00 82.69 102 GLY A CA 1
ATOM 847 C C . GLY A 1 102 ? -4.404 9.486 10.792 1.00 82.69 102 GLY A C 1
ATOM 848 O O . GLY A 1 102 ? -3.388 9.906 11.339 1.00 82.69 102 GLY A O 1
ATOM 849 N N . TYR A 1 103 ? -4.925 8.289 11.045 1.00 88.56 103 TYR A N 1
ATOM 850 C CA . TYR A 1 103 ? -4.487 7.431 12.145 1.00 88.56 103 TYR A CA 1
ATOM 851 C C . TYR A 1 103 ? -3.936 6.110 11.628 1.00 88.56 103 TYR A C 1
ATOM 853 O O . TYR A 1 103 ? -4.458 5.549 10.664 1.00 88.56 103 TYR A O 1
ATOM 861 N N . ILE A 1 104 ? -2.933 5.570 12.311 1.00 91.12 104 ILE A N 1
ATOM 862 C CA . ILE A 1 104 ? -2.421 4.226 12.065 1.00 91.12 104 ILE A CA 1
ATOM 863 C C . ILE A 1 104 ? -2.735 3.366 13.281 1.00 91.12 104 ILE A C 1
ATOM 865 O O . ILE A 1 104 ? -2.324 3.667 14.402 1.00 91.12 104 ILE A O 1
ATOM 869 N N . PHE A 1 105 ? -3.446 2.268 13.052 1.00 93.44 105 PHE A N 1
ATOM 870 C CA . PHE A 1 105 ? -3.820 1.311 14.085 1.00 93.44 105 PHE A CA 1
ATOM 871 C C . PHE A 1 105 ? -3.186 -0.052 13.847 1.00 93.44 105 PHE A C 1
ATOM 873 O O . PHE A 1 105 ? -3.022 -0.480 12.707 1.00 93.44 105 PHE A O 1
ATOM 880 N N . LYS A 1 106 ? -2.914 -0.776 14.930 1.00 95.19 106 LYS A N 1
ATOM 881 C CA . LYS A 1 106 ? -2.721 -2.224 14.888 1.00 95.19 106 LYS A CA 1
ATOM 882 C C . LYS A 1 106 ? -4.085 -2.898 14.931 1.00 95.19 106 LYS A C 1
ATOM 884 O O . LYS A 1 106 ? -4.886 -2.602 15.825 1.00 95.19 106 LYS A O 1
ATOM 889 N N . VAL A 1 107 ? -4.340 -3.809 13.999 1.00 96.56 107 VAL A N 1
ATOM 890 C CA . VAL A 1 107 ? -5.622 -4.512 13.893 1.00 96.56 107 VAL A CA 1
ATOM 891 C C . VAL A 1 107 ? -5.444 -6.016 13.699 1.00 96.56 107 VAL A C 1
ATOM 893 O O . VAL A 1 107 ? -4.432 -6.455 13.160 1.00 96.56 107 VAL A O 1
ATOM 896 N N . ASN A 1 108 ? -6.453 -6.785 14.101 1.00 96.31 108 ASN A N 1
ATOM 897 C CA . ASN A 1 108 ? -6.695 -8.155 13.647 1.00 96.31 108 ASN A CA 1
ATOM 898 C C . ASN A 1 108 ? -7.983 -8.167 12.815 1.00 96.31 108 ASN A C 1
ATOM 900 O O . ASN A 1 108 ? -8.960 -7.528 13.206 1.00 96.31 108 ASN A O 1
ATOM 904 N N . ILE A 1 109 ? -7.996 -8.862 11.681 1.00 95.94 109 ILE A N 1
ATOM 905 C CA . ILE A 1 109 ? -9.132 -8.897 10.750 1.00 95.94 109 ILE A CA 1
ATOM 906 C C . ILE A 1 109 ? -9.617 -10.339 10.631 1.00 95.94 109 ILE A C 1
ATOM 908 O O . ILE A 1 109 ? -8.846 -11.214 10.262 1.00 95.94 109 ILE A O 1
ATOM 912 N N . ASP A 1 110 ? -10.870 -10.593 11.011 1.00 94.25 110 ASP A N 1
ATOM 913 C CA . ASP A 1 110 ? -11.480 -11.934 11.059 1.00 94.25 110 ASP A CA 1
ATOM 914 C C . ASP A 1 110 ? -10.639 -12.997 11.793 1.00 94.25 110 ASP A C 1
ATOM 916 O O . ASP A 1 110 ? -10.676 -14.186 11.488 1.00 94.25 110 ASP A O 1
ATOM 920 N N . GLY A 1 111 ? -9.893 -12.562 12.812 1.00 93.06 111 GLY A N 1
ATOM 921 C CA . GLY A 1 111 ? -9.010 -13.420 13.605 1.00 93.06 111 GLY A CA 1
ATOM 922 C C . GLY A 1 111 ? -7.603 -13.601 13.029 1.00 93.06 111 GLY A C 1
ATOM 923 O O . GLY A 1 111 ? -6.773 -14.196 13.711 1.00 93.06 111 GLY A O 1
ATOM 924 N N . ASP A 1 112 ? -7.321 -13.058 11.844 1.00 94.69 112 ASP A N 1
ATOM 925 C CA . ASP A 1 112 ? -5.993 -13.043 11.230 1.00 94.69 112 ASP A CA 1
ATOM 926 C C . ASP A 1 112 ? -5.244 -11.728 11.513 1.00 94.69 112 ASP A C 1
ATOM 928 O O . ASP A 1 112 ? -5.857 -10.682 11.759 1.00 94.69 112 ASP A O 1
ATOM 932 N N . GLY A 1 113 ? -3.911 -11.776 11.472 1.00 92.06 113 GLY A N 1
ATOM 933 C CA . GLY A 1 113 ? -3.032 -10.638 11.751 1.00 92.06 113 GLY A CA 1
ATOM 934 C C . GLY A 1 113 ? -1.885 -10.940 12.730 1.00 92.06 113 GLY A C 1
ATOM 935 O O . GLY A 1 113 ? -1.564 -12.101 12.991 1.00 92.06 113 GLY A O 1
ATOM 936 N N . PRO A 1 114 ? -1.205 -9.900 13.260 1.00 95.38 114 PRO A N 1
ATOM 937 C CA . PRO A 1 114 ? -1.603 -8.490 13.241 1.00 95.38 114 PRO A CA 1
ATOM 938 C C . PRO A 1 114 ? -1.254 -7.738 11.944 1.00 95.38 114 PRO A C 1
ATOM 940 O O . PRO A 1 114 ? -0.227 -7.983 11.311 1.00 95.38 114 PRO A O 1
ATOM 943 N N . PHE A 1 115 ? -2.066 -6.731 11.616 1.00 96.38 115 PHE A N 1
ATOM 944 C CA . PHE A 1 115 ? -1.883 -5.818 10.482 1.00 96.38 115 PHE A CA 1
ATOM 945 C C . PHE A 1 115 ? -1.798 -4.355 10.932 1.00 96.38 115 PHE A C 1
ATOM 947 O O . PHE A 1 115 ? -2.200 -4.007 12.045 1.00 96.38 115 PHE A O 1
ATOM 954 N N . ALA A 1 116 ? -1.292 -3.489 10.053 1.00 95.12 116 ALA A N 1
ATOM 955 C CA . ALA A 1 116 ? -1.398 -2.041 10.199 1.00 95.12 116 ALA A CA 1
ATOM 956 C C . ALA A 1 116 ? -2.581 -1.523 9.369 1.00 95.12 116 ALA A C 1
ATOM 958 O O . ALA A 1 116 ? -2.704 -1.848 8.192 1.00 95.12 116 ALA A O 1
ATOM 959 N N . LEU A 1 117 ? -3.438 -0.698 9.963 1.00 95.25 117 LEU A N 1
ATOM 960 C CA . LEU A 1 117 ? -4.558 -0.040 9.299 1.00 95.25 117 LEU A CA 1
ATOM 961 C C . LEU A 1 117 ? -4.336 1.471 9.315 1.00 95.25 117 LEU A C 1
ATOM 963 O O . LEU A 1 117 ? -4.474 2.100 10.363 1.00 95.25 117 LEU A O 1
ATOM 967 N N . LYS A 1 118 ? -4.016 2.047 8.152 1.00 93.56 118 LYS A N 1
ATOM 968 C CA . LYS A 1 118 ? -3.923 3.502 7.970 1.00 93.56 118 LYS A CA 1
ATOM 969 C C . LYS A 1 118 ? -5.292 4.037 7.568 1.00 93.56 118 LYS A C 1
ATOM 971 O O . LYS A 1 118 ? -5.731 3.794 6.447 1.00 93.56 118 LYS A O 1
ATOM 976 N N . VAL A 1 119 ? -5.968 4.727 8.478 1.00 91.38 119 VAL A N 1
ATOM 977 C CA . VAL A 1 119 ? -7.270 5.361 8.247 1.00 91.38 119 VAL A CA 1
ATOM 978 C C . VAL A 1 119 ? -7.045 6.799 7.826 1.00 91.38 119 VAL A C 1
ATOM 980 O O . VAL A 1 119 ? -6.418 7.555 8.564 1.00 91.38 119 VAL A O 1
ATOM 983 N N . VAL A 1 120 ? -7.576 7.177 6.665 1.00 84.94 120 VAL A N 1
ATOM 984 C CA . VAL A 1 120 ? -7.370 8.507 6.092 1.00 84.94 120 VAL A CA 1
ATOM 985 C C . VAL A 1 120 ? -8.638 9.343 6.203 1.00 84.94 120 VAL A C 1
ATOM 987 O O . VAL A 1 120 ? -9.726 8.892 5.838 1.00 84.94 120 VAL A O 1
ATOM 990 N N . SER A 1 121 ? -8.508 10.580 6.690 1.00 71.19 121 SER A N 1
ATOM 991 C CA . SER A 1 121 ? -9.622 11.528 6.680 1.00 71.19 121 SER A CA 1
ATOM 992 C C . SER A 1 121 ? -9.823 12.083 5.273 1.00 71.19 121 SER A C 1
ATOM 994 O O . SER A 1 121 ? -8.999 12.848 4.768 1.00 71.19 121 SER A O 1
ATOM 996 N N . CYS A 1 122 ? -10.925 11.704 4.627 1.00 63.97 122 CYS A N 1
ATOM 997 C CA . CYS A 1 122 ? -11.374 12.363 3.409 1.00 63.97 122 CYS A CA 1
ATOM 998 C C . CYS A 1 122 ? -12.266 13.537 3.826 1.00 63.97 122 CYS A C 1
ATOM 1000 O O . CYS A 1 122 ? -13.373 13.331 4.306 1.00 63.97 122 CYS A O 1
ATOM 1002 N N . LEU A 1 123 ? -11.759 14.767 3.730 1.00 53.53 123 LEU A N 1
ATOM 1003 C CA . LEU A 1 123 ? -12.475 15.953 4.222 1.00 53.53 123 LEU A CA 1
ATOM 1004 C C . LEU A 1 123 ? -13.333 16.660 3.165 1.00 53.53 123 LEU A C 1
ATOM 1006 O O . LEU A 1 123 ? -13.788 17.772 3.427 1.00 53.53 123 LEU A O 1
ATOM 1010 N N . ILE A 1 124 ? -13.515 16.104 1.962 1.00 54.09 124 ILE A N 1
ATOM 1011 C CA . ILE A 1 124 ? -14.216 16.827 0.890 1.00 54.09 124 ILE A CA 1
ATOM 1012 C C . ILE A 1 124 ? -15.137 15.892 0.094 1.00 54.09 124 ILE A C 1
ATOM 1014 O O . ILE A 1 124 ? -14.652 14.874 -0.398 1.00 54.09 124 ILE A O 1
ATOM 1018 N N . PRO A 1 125 ? -16.414 16.272 -0.110 1.00 46.75 125 PRO A N 1
ATOM 1019 C CA . PRO A 1 125 ? -17.293 15.639 -1.089 1.00 46.75 125 PRO A CA 1
ATOM 1020 C C . PRO A 1 125 ? -16.675 15.712 -2.494 1.00 46.75 125 PRO A C 1
ATOM 1022 O O . PRO A 1 125 ? -16.276 16.784 -2.958 1.00 46.75 125 PRO A O 1
ATOM 1025 N N . CYS A 1 126 ? -16.595 14.577 -3.188 1.00 46.56 126 CYS A N 1
ATOM 1026 C CA . CYS A 1 126 ? -15.914 14.421 -4.478 1.00 46.56 126 CYS A CA 1
ATOM 1027 C C . CYS A 1 126 ? -16.530 15.183 -5.659 1.00 46.56 126 CYS A C 1
ATOM 1029 O O . CYS A 1 126 ? -15.991 15.101 -6.765 1.00 46.56 126 CYS A O 1
ATOM 1031 N N . GLU A 1 127 ? -17.602 15.954 -5.470 1.00 48.62 127 GLU A N 1
ATOM 1032 C CA . GLU A 1 127 ? -18.196 16.776 -6.533 1.00 48.62 127 GLU A CA 1
ATOM 1033 C C . GLU A 1 127 ? -17.171 17.721 -7.188 1.00 48.62 127 GLU A C 1
ATOM 1035 O O . GLU A 1 127 ? -17.296 18.039 -8.367 1.00 48.62 127 GLU A O 1
ATOM 1040 N N . MET A 1 128 ? -16.099 18.098 -6.477 1.00 48.00 128 MET A N 1
ATOM 1041 C CA . MET A 1 128 ? -14.994 18.885 -7.043 1.00 48.00 128 MET A CA 1
ATOM 1042 C C . MET A 1 128 ? -13.928 18.071 -7.804 1.00 48.00 128 MET A C 1
ATOM 1044 O O . MET A 1 128 ? -13.137 18.663 -8.532 1.00 48.00 128 MET A O 1
ATOM 1048 N N . MET A 1 129 ? -13.868 16.742 -7.662 1.00 51.22 129 MET A N 1
ATOM 1049 C CA . MET A 1 129 ? -12.772 15.934 -8.222 1.00 51.22 129 MET A CA 1
ATOM 1050 C C . MET A 1 129 ? -13.006 15.430 -9.648 1.00 51.22 129 MET A C 1
ATOM 1052 O O . MET A 1 129 ? -12.022 15.129 -10.321 1.00 51.22 129 MET A O 1
ATOM 1056 N N . LYS A 1 130 ? -14.248 15.339 -10.146 1.00 51.38 130 LYS A N 1
ATOM 1057 C CA . LYS A 1 130 ? -14.512 14.725 -11.467 1.00 51.38 130 LYS A CA 1
ATOM 1058 C C . LYS A 1 130 ? -13.760 15.410 -12.614 1.00 51.38 130 LYS A C 1
ATOM 1060 O O . LYS A 1 130 ? -13.129 14.718 -13.409 1.00 51.38 130 LYS A O 1
ATOM 1065 N N . ASP A 1 131 ? -13.740 16.740 -12.641 1.00 48.88 131 ASP A N 1
ATOM 1066 C CA . ASP A 1 131 ? -13.050 17.486 -13.700 1.00 48.88 131 ASP A CA 1
ATOM 1067 C C . ASP A 1 131 ? -11.547 17.642 -13.425 1.00 48.88 131 ASP A C 1
ATOM 1069 O O . ASP A 1 131 ? -10.734 17.618 -14.351 1.00 48.88 131 ASP A O 1
ATOM 1073 N N . GLU A 1 132 ? -11.139 17.760 -12.156 1.00 48.88 132 GLU A N 1
ATOM 1074 C CA . GLU A 1 132 ? -9.727 17.923 -11.789 1.00 48.88 132 GLU A CA 1
ATOM 1075 C C . GLU A 1 132 ? -8.926 16.628 -11.935 1.00 48.88 132 GLU A C 1
ATOM 1077 O O . GLU A 1 132 ? -7.741 16.690 -12.256 1.00 48.88 132 GLU A O 1
ATOM 1082 N N . TYR A 1 133 ? -9.536 15.453 -11.769 1.00 46.94 133 TYR A N 1
ATOM 1083 C CA . TYR A 1 133 ? -8.809 14.186 -11.832 1.00 46.94 133 TYR A CA 1
ATOM 1084 C C . TYR A 1 133 ? -8.284 13.881 -13.247 1.00 46.94 133 TYR A C 1
ATOM 1086 O O . TYR A 1 133 ? -7.113 13.524 -13.408 1.00 46.94 133 TYR A O 1
ATOM 1094 N N . GLU A 1 134 ? -9.098 14.096 -14.290 1.00 43.72 134 GLU A N 1
ATOM 1095 C CA . GLU A 1 134 ? -8.638 13.978 -15.683 1.00 43.72 134 GLU A CA 1
ATOM 1096 C C . GLU A 1 134 ? -7.657 15.101 -16.065 1.00 43.72 134 GLU A C 1
ATOM 1098 O O . GLU A 1 134 ? -6.644 14.850 -16.729 1.00 43.72 134 GLU A O 1
ATOM 1103 N N . LEU A 1 135 ? -7.891 16.336 -15.597 1.00 40.69 135 LEU A N 1
ATOM 1104 C CA . LEU A 1 135 ? -7.003 17.476 -15.857 1.00 40.69 135 LEU A CA 1
ATOM 1105 C C . LEU A 1 135 ? -5.644 17.361 -15.154 1.00 40.69 135 LEU A C 1
ATOM 1107 O O . LEU A 1 135 ? -4.636 17.806 -15.703 1.00 40.69 135 LEU A O 1
ATOM 1111 N N . MET A 1 136 ? -5.573 16.766 -13.967 1.00 45.50 136 MET A N 1
ATOM 1112 C CA . MET A 1 136 ? -4.318 16.602 -13.231 1.00 45.50 136 MET A CA 1
ATOM 1113 C C . MET A 1 136 ? -3.443 15.491 -13.809 1.00 45.50 136 MET A C 1
ATOM 1115 O O . MET A 1 136 ? -2.220 15.616 -13.766 1.00 45.50 136 MET A O 1
ATOM 1119 N N . TYR A 1 137 ? -4.038 14.446 -14.392 1.00 46.06 137 TYR A N 1
ATOM 1120 C CA . TYR A 1 137 ? -3.276 13.367 -15.027 1.00 46.06 137 TYR A CA 1
ATOM 1121 C C . TYR A 1 137 ? -2.717 13.757 -16.410 1.00 46.06 137 TYR A C 1
ATOM 1123 O O . TYR A 1 137 ? -1.709 13.194 -16.832 1.00 46.06 137 TYR A O 1
ATOM 1131 N N . TRP A 1 138 ? -3.317 14.743 -17.100 1.00 36.75 138 TRP A N 1
ATOM 1132 C CA . TRP A 1 138 ? -2.938 15.104 -18.479 1.00 36.75 138 TRP A CA 1
ATOM 1133 C C . TRP A 1 138 ? -2.542 16.572 -18.727 1.00 36.75 138 TRP A C 1
ATOM 1135 O O . TRP A 1 138 ? -1.854 16.853 -19.707 1.00 36.75 138 TRP A O 1
ATOM 1145 N N . ASN A 1 139 ? -2.915 17.534 -17.875 1.00 35.66 139 ASN A N 1
ATOM 1146 C CA . ASN A 1 139 ? -2.877 18.967 -18.215 1.00 35.66 139 ASN A CA 1
ATOM 1147 C C . ASN A 1 139 ? -2.089 19.872 -17.250 1.00 35.66 139 ASN A C 1
ATOM 1149 O O . ASN A 1 139 ? -2.335 21.080 -17.186 1.00 35.66 139 ASN A O 1
ATOM 1153 N N . PHE A 1 140 ? -1.029 19.385 -16.600 1.00 44.66 140 PHE A N 1
ATOM 1154 C CA . PHE A 1 140 ? -0.132 20.279 -15.841 1.00 44.66 140 PHE A CA 1
ATOM 1155 C C . PHE A 1 140 ? 0.724 21.233 -16.701 1.00 44.66 140 PHE A C 1
ATOM 1157 O O . PHE A 1 140 ? 1.456 22.062 -16.161 1.00 44.66 140 PHE A O 1
ATOM 1164 N N . ARG A 1 141 ? 0.572 21.223 -18.035 1.00 38.62 141 ARG A N 1
ATOM 1165 C CA . ARG A 1 141 ? 1.024 22.330 -18.901 1.00 38.62 141 ARG A CA 1
ATOM 1166 C C . ARG A 1 141 ? 0.056 23.524 -18.947 1.00 38.62 141 ARG A C 1
ATOM 1168 O O . ARG A 1 141 ? 0.481 24.599 -19.363 1.00 38.62 141 ARG A O 1
ATOM 1175 N N . LYS A 1 142 ? -1.205 23.381 -18.515 1.00 38.81 142 LYS A N 1
ATOM 1176 C CA . LYS A 1 142 ? -2.230 24.448 -18.563 1.00 38.81 142 LYS A CA 1
ATOM 1177 C C . LYS A 1 142 ? -2.647 25.014 -17.202 1.00 38.81 142 LYS A C 1
ATOM 1179 O O . LYS A 1 142 ? -3.382 25.999 -17.169 1.00 38.81 142 LYS A O 1
ATOM 1184 N N . PHE A 1 143 ? -2.137 24.487 -16.087 1.00 39.00 143 PHE A N 1
ATOM 1185 C CA . PHE A 1 143 ? -2.411 25.019 -14.746 1.00 39.00 143 PHE A CA 1
ATOM 1186 C C . PHE A 1 143 ? -1.681 26.353 -14.491 1.00 39.00 143 PHE A C 1
ATOM 1188 O O . PHE A 1 143 ? -0.674 26.438 -13.792 1.00 39.00 143 PHE A O 1
ATOM 1195 N N . LYS A 1 144 ? -2.206 27.424 -15.091 1.00 38.69 144 LYS A N 1
ATOM 1196 C CA . LYS A 1 144 ? -1.944 28.816 -14.702 1.00 38.69 144 LYS A CA 1
ATOM 1197 C C . LYS A 1 144 ? -3.213 29.592 -14.323 1.00 38.69 144 LYS A C 1
ATOM 1199 O O . LYS A 1 144 ? -3.081 30.764 -13.999 1.00 38.69 144 LYS A O 1
ATOM 1204 N N . GLN A 1 145 ? -4.412 28.994 -14.348 1.00 39.19 145 GLN A N 1
ATOM 1205 C CA . GLN A 1 145 ? -5.655 29.780 -14.214 1.00 39.19 145 GLN A CA 1
ATOM 1206 C C . GLN A 1 145 ? -6.769 29.229 -13.307 1.00 39.19 145 GLN A C 1
ATOM 1208 O O . GLN A 1 145 ? -7.798 29.887 -13.198 1.00 39.19 145 GLN A O 1
ATOM 1213 N N . VAL A 1 146 ? -6.598 28.120 -12.580 1.00 43.03 146 VAL A N 1
ATOM 1214 C CA . VAL A 1 146 ? -7.614 27.735 -11.577 1.00 43.03 146 VAL A CA 1
ATOM 1215 C C . VAL A 1 146 ? -7.274 28.389 -10.236 1.00 43.03 146 VAL A C 1
ATOM 1217 O O . VAL A 1 146 ? -6.287 28.052 -9.587 1.00 43.03 146 VAL A O 1
ATOM 1220 N N . HIS A 1 147 ? -8.081 29.377 -9.848 1.00 45.09 147 HIS A N 1
ATOM 1221 C CA . HIS A 1 147 ? -7.900 30.266 -8.691 1.00 45.09 147 HIS A CA 1
ATOM 1222 C C . HIS A 1 147 ? -8.059 29.612 -7.304 1.00 45.09 147 HIS A C 1
ATOM 1224 O O . HIS A 1 147 ? -8.162 30.324 -6.304 1.00 45.09 147 HIS A O 1
ATOM 1230 N N . ARG A 1 148 ? -8.053 28.282 -7.191 1.00 43.81 148 ARG A N 1
ATOM 1231 C CA . ARG A 1 148 ? -8.019 27.596 -5.895 1.00 43.81 148 ARG A CA 1
ATOM 1232 C C . ARG A 1 148 ? -7.077 26.397 -5.985 1.00 43.81 148 ARG A C 1
ATOM 1234 O O . ARG A 1 148 ? -7.319 25.533 -6.819 1.00 43.81 148 ARG A O 1
ATOM 1241 N N . PRO A 1 149 ? -6.001 26.335 -5.180 1.00 40.88 149 PRO A N 1
ATOM 12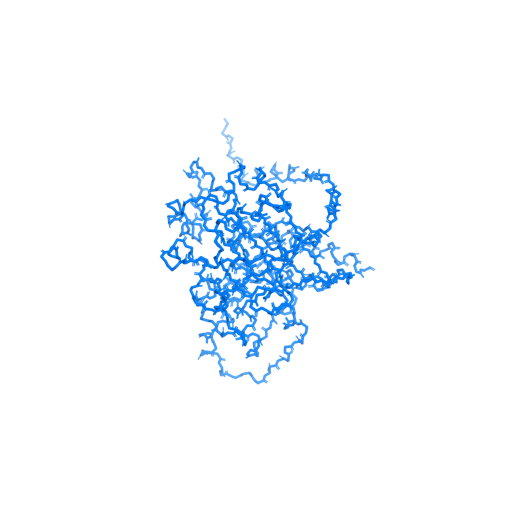42 C CA . PRO A 1 149 ? -5.208 25.120 -5.105 1.00 40.88 149 PRO A CA 1
ATOM 1243 C C . PRO A 1 149 ? -6.101 23.990 -4.559 1.00 40.88 149 PRO A C 1
ATOM 1245 O O . PRO A 1 149 ? -6.781 24.214 -3.549 1.00 40.88 149 PRO A O 1
ATOM 1248 N N . PRO A 1 150 ? -6.123 22.801 -5.187 1.00 44.69 150 PRO A N 1
ATOM 1249 C CA . PRO A 1 150 ? -6.791 21.639 -4.610 1.00 44.69 150 PRO A CA 1
ATOM 1250 C C . PRO A 1 150 ? -6.228 21.385 -3.207 1.00 44.69 150 PRO A C 1
ATOM 1252 O O . PRO A 1 150 ? -5.012 21.434 -2.991 1.00 44.69 150 PRO A O 1
ATOM 1255 N N . ARG A 1 151 ? -7.114 21.199 -2.222 1.00 46.88 151 ARG A N 1
ATOM 1256 C CA . ARG A 1 151 ? -6.726 21.152 -0.803 1.00 46.88 151 ARG A CA 1
ATOM 1257 C C . ARG A 1 151 ? -5.858 19.912 -0.493 1.00 46.88 151 ARG A C 1
ATOM 1259 O O . ARG A 1 151 ? -6.068 18.853 -1.080 1.00 46.88 151 ARG A O 1
ATOM 1266 N N . PRO A 1 152 ? -4.897 20.016 0.443 1.00 50.09 152 PRO A N 1
ATOM 1267 C CA . PRO A 1 152 ? -3.752 19.102 0.566 1.00 50.09 152 PRO A CA 1
ATOM 1268 C C . PRO A 1 152 ? -4.041 17.654 1.032 1.00 50.09 152 PRO A C 1
ATOM 1270 O O . PRO A 1 152 ? -3.147 16.820 0.927 1.00 50.09 152 PRO A O 1
ATOM 1273 N N . HIS A 1 153 ? -5.246 17.315 1.504 1.00 51.12 153 HIS A N 1
ATOM 1274 C CA . HIS A 1 153 ? -5.464 16.091 2.304 1.00 51.12 153 HIS A CA 1
ATOM 1275 C C . HIS A 1 153 ? -5.818 14.812 1.522 1.00 51.12 153 HIS A C 1
ATOM 1277 O O . HIS A 1 153 ? -5.593 13.723 2.031 1.00 51.12 153 HIS A O 1
ATOM 1283 N N . ILE A 1 154 ? -6.333 14.897 0.288 1.00 55.50 154 ILE A N 1
ATOM 1284 C CA . ILE A 1 154 ? -6.632 13.692 -0.529 1.00 55.50 154 ILE A CA 1
ATOM 1285 C C . ILE A 1 154 ? -5.355 13.113 -1.149 1.00 55.50 154 ILE A C 1
ATOM 1287 O O . ILE A 1 154 ? -5.242 11.916 -1.422 1.00 55.50 154 ILE A O 1
ATOM 1291 N N . TRP A 1 155 ? -4.367 13.979 -1.354 1.00 70.00 155 TRP A N 1
ATOM 1292 C CA . TRP A 1 155 ? -3.145 13.660 -2.068 1.00 70.00 155 TRP A CA 1
ATOM 1293 C C . TRP A 1 155 ? -2.393 12.451 -1.544 1.00 70.00 155 TRP A C 1
ATOM 1295 O O . TRP A 1 155 ? -1.862 11.719 -2.375 1.00 70.00 155 TRP A O 1
ATOM 1305 N N . PRO A 1 156 ? -2.288 12.227 -0.230 1.00 77.38 156 PRO A N 1
ATOM 1306 C CA . PRO A 1 156 ? -1.488 11.117 0.233 1.00 77.38 156 PRO A CA 1
ATOM 1307 C C . PRO A 1 156 ? -2.149 9.759 0.067 1.00 77.38 156 PRO A C 1
ATOM 1309 O O . PRO A 1 156 ? -1.509 8.849 -0.442 1.00 77.38 156 PRO A O 1
ATOM 1312 N N . PHE A 1 157 ? -3.443 9.633 0.377 1.00 84.31 157 PHE A N 1
ATOM 1313 C CA . PHE A 1 157 ? -4.177 8.388 0.133 1.00 84.31 157 PHE A CA 1
ATOM 1314 C C . PHE A 1 157 ? -4.172 8.023 -1.351 1.00 84.31 157 PHE A C 1
ATOM 1316 O O . PHE A 1 157 ? -3.941 6.867 -1.706 1.00 84.31 157 PHE A O 1
ATOM 1323 N N . LEU A 1 158 ? -4.349 9.023 -2.223 1.00 85.31 158 LEU A N 1
ATOM 1324 C CA . LEU A 1 158 ? -4.189 8.855 -3.661 1.00 85.31 158 LEU A CA 1
ATOM 1325 C C . LEU A 1 158 ? -2.772 8.370 -4.007 1.00 85.31 158 LEU A C 1
ATOM 1327 O O . LEU A 1 158 ? -2.625 7.375 -4.711 1.00 85.31 158 LEU A O 1
ATOM 1331 N N . ARG A 1 159 ? -1.730 9.043 -3.508 1.00 85.44 159 ARG A N 1
ATOM 1332 C CA . ARG A 1 159 ? -0.327 8.679 -3.762 1.00 85.44 159 ARG A CA 1
ATOM 1333 C C . ARG A 1 159 ? -0.009 7.254 -3.322 1.00 85.44 159 ARG A C 1
ATOM 1335 O O . ARG A 1 159 ? 0.508 6.492 -4.134 1.00 85.44 159 ARG A O 1
ATOM 1342 N N . GLU A 1 160 ? -0.379 6.884 -2.099 1.00 89.75 160 GLU A N 1
ATOM 1343 C CA . GLU A 1 160 ? -0.209 5.524 -1.585 1.00 89.75 160 GLU A CA 1
ATOM 1344 C C . GLU A 1 160 ? -0.958 4.511 -2.455 1.00 89.75 160 GLU A C 1
ATOM 1346 O O . GLU A 1 160 ? -0.404 3.481 -2.830 1.00 89.75 160 GLU A O 1
ATOM 1351 N N . SER A 1 161 ? -2.201 4.816 -2.836 1.00 91.44 161 SER A N 1
ATOM 1352 C CA . SER A 1 161 ? -3.020 3.919 -3.655 1.00 91.44 161 SER A CA 1
ATOM 1353 C C . SER A 1 161 ? -2.408 3.667 -5.031 1.00 91.44 161 SER A C 1
ATOM 1355 O O . SER A 1 161 ? -2.312 2.517 -5.465 1.00 91.44 161 SER A O 1
ATOM 1357 N N . LEU A 1 162 ? -1.955 4.727 -5.709 1.00 90.75 162 LEU A N 1
ATOM 1358 C CA . LEU A 1 162 ? -1.282 4.611 -7.003 1.00 90.75 162 LEU A CA 1
ATOM 1359 C C . LEU A 1 162 ? 0.043 3.851 -6.869 1.00 90.75 162 LEU A C 1
ATOM 1361 O O . LEU A 1 162 ? 0.356 3.024 -7.728 1.00 90.75 162 LEU A O 1
ATOM 1365 N N . PHE A 1 163 ? 0.808 4.124 -5.807 1.00 91.81 163 PHE A N 1
ATOM 1366 C CA . PHE A 1 163 ? 2.085 3.470 -5.539 1.00 91.81 163 PHE A CA 1
ATOM 1367 C C . PHE A 1 163 ? 1.909 1.970 -5.329 1.00 91.81 163 PHE A C 1
ATOM 1369 O O . PHE A 1 163 ? 2.463 1.180 -6.093 1.00 91.81 163 PHE A O 1
ATOM 1376 N N . TYR A 1 164 ? 1.080 1.572 -4.363 1.00 93.56 164 TYR A N 1
ATOM 1377 C CA . TYR A 1 164 ? 0.863 0.164 -4.049 1.00 93.56 164 TYR A CA 1
ATOM 1378 C C . TYR A 1 164 ? 0.262 -0.604 -5.224 1.00 93.56 164 TYR A C 1
ATOM 1380 O O . TYR A 1 164 ? 0.664 -1.733 -5.482 1.00 93.56 164 TYR A O 1
ATOM 1388 N N . SER A 1 165 ? -0.651 0.004 -5.984 1.00 93.31 165 SER A N 1
ATOM 1389 C CA . SER A 1 165 ? -1.223 -0.656 -7.158 1.00 93.31 165 SER A CA 1
ATOM 1390 C C . SER A 1 165 ? -0.196 -0.879 -8.277 1.00 93.31 165 SER A C 1
ATOM 1392 O O . SER A 1 165 ? -0.206 -1.941 -8.902 1.00 93.31 165 SER A O 1
ATOM 1394 N N . ARG A 1 166 ? 0.729 0.065 -8.515 1.00 92.19 166 ARG A N 1
ATOM 1395 C CA . ARG A 1 166 ? 1.841 -0.158 -9.458 1.00 92.19 166 ARG A CA 1
ATOM 1396 C C . ARG A 1 166 ? 2.848 -1.172 -8.933 1.00 92.19 166 ARG A C 1
ATOM 1398 O O . ARG A 1 166 ? 3.279 -2.022 -9.707 1.00 92.19 166 ARG A O 1
ATOM 1405 N N . ALA A 1 167 ? 3.199 -1.097 -7.650 1.00 92.81 167 ALA A N 1
ATOM 1406 C CA . ALA A 1 167 ? 4.102 -2.050 -7.016 1.00 92.81 167 ALA A CA 1
ATOM 1407 C C . ALA A 1 167 ? 3.552 -3.481 -7.122 1.00 92.81 167 ALA A C 1
ATOM 1409 O O . ALA A 1 167 ? 4.279 -4.365 -7.558 1.00 92.81 167 ALA A O 1
ATOM 1410 N N . GLU A 1 168 ? 2.259 -3.689 -6.849 1.00 93.56 168 GLU A N 1
ATOM 1411 C CA . GLU A 1 168 ? 1.568 -4.975 -7.024 1.00 93.56 168 GLU A CA 1
ATOM 1412 C C . GLU A 1 168 ? 1.693 -5.501 -8.462 1.00 93.56 168 GLU A C 1
ATOM 1414 O O . GLU A 1 168 ? 2.021 -6.665 -8.686 1.00 93.56 168 GLU A O 1
ATOM 1419 N N . ALA A 1 169 ? 1.445 -4.646 -9.455 1.00 92.25 169 ALA A N 1
ATOM 1420 C CA . ALA A 1 169 ? 1.459 -5.045 -10.857 1.00 92.25 169 ALA A CA 1
ATOM 1421 C C . ALA A 1 169 ? 2.874 -5.377 -11.371 1.00 92.25 169 ALA A C 1
ATOM 1423 O O . ALA A 1 169 ? 3.058 -6.336 -12.127 1.00 92.25 169 ALA A O 1
ATOM 1424 N N . VAL A 1 170 ? 3.890 -4.626 -10.936 1.00 91.75 170 VAL A N 1
ATOM 1425 C CA . VAL A 1 170 ? 5.291 -4.947 -11.241 1.00 91.75 170 VAL A CA 1
ATOM 1426 C C . VAL A 1 170 ? 5.735 -6.204 -10.494 1.00 91.75 170 VAL A C 1
ATOM 1428 O O . VAL A 1 170 ? 6.342 -7.077 -11.110 1.00 91.75 170 VAL A O 1
ATOM 1431 N N . ASN A 1 171 ? 5.344 -6.371 -9.228 1.00 92.06 171 ASN A N 1
ATOM 1432 C CA . ASN A 1 171 ? 5.597 -7.582 -8.446 1.00 92.06 171 ASN A CA 1
ATOM 1433 C C . ASN A 1 171 ? 5.016 -8.832 -9.129 1.00 92.06 171 ASN A C 1
ATOM 1435 O O . ASN A 1 171 ? 5.735 -9.804 -9.340 1.00 92.06 171 ASN A O 1
ATOM 1439 N N . ALA A 1 172 ? 3.759 -8.781 -9.586 1.00 91.38 172 ALA A N 1
ATOM 1440 C CA . ALA A 1 172 ? 3.140 -9.860 -10.362 1.00 91.38 172 ALA A CA 1
ATOM 1441 C C . ALA A 1 172 ? 3.987 -10.263 -11.569 1.00 91.38 172 ALA A C 1
ATOM 1443 O O . ALA A 1 172 ? 4.197 -11.438 -11.849 1.00 91.38 172 ALA A O 1
ATOM 1444 N N . SER A 1 173 ? 4.494 -9.274 -12.287 1.00 90.44 173 SER A N 1
ATOM 1445 C CA . SER A 1 173 ? 5.244 -9.487 -13.516 1.00 90.44 173 SER A CA 1
ATOM 1446 C C . SER A 1 173 ? 6.625 -10.092 -13.246 1.00 90.44 173 SER A C 1
ATOM 1448 O O . SER A 1 173 ? 7.062 -10.989 -13.965 1.00 90.44 173 SER A O 1
ATOM 1450 N N . VAL A 1 174 ? 7.281 -9.666 -12.166 1.00 89.50 174 VAL A N 1
ATOM 1451 C CA . VAL A 1 174 ? 8.565 -10.215 -11.708 1.00 89.50 174 VAL A CA 1
ATOM 1452 C C . VAL A 1 174 ? 8.417 -11.648 -11.196 1.00 89.50 174 VAL A C 1
ATOM 1454 O O . VAL A 1 174 ? 9.234 -12.504 -11.536 1.00 89.50 174 VAL A O 1
ATOM 1457 N N . LEU A 1 175 ? 7.336 -11.950 -10.470 1.00 87.38 175 LEU A N 1
ATOM 1458 C CA . LEU A 1 175 ? 6.990 -13.321 -10.073 1.00 87.38 175 LEU A CA 1
ATOM 1459 C C . LEU A 1 175 ? 6.745 -14.240 -11.281 1.00 87.38 175 LEU A C 1
ATOM 1461 O O . LEU A 1 175 ? 6.962 -15.443 -11.181 1.00 87.38 175 LEU A O 1
ATOM 1465 N N . ASN A 1 176 ? 6.354 -13.679 -12.428 1.00 86.81 176 ASN A N 1
ATOM 1466 C CA . ASN A 1 176 ? 6.220 -14.393 -13.702 1.00 86.81 176 ASN A CA 1
ATOM 1467 C C . ASN A 1 176 ? 7.511 -14.388 -14.548 1.00 86.81 176 ASN A C 1
ATOM 1469 O O . ASN A 1 176 ? 7.469 -14.638 -15.751 1.00 86.81 176 ASN A O 1
ATOM 1473 N N . GLY A 1 177 ? 8.664 -14.105 -13.935 1.00 84.88 177 GLY A N 1
ATOM 1474 C CA . GLY A 1 177 ? 9.977 -14.244 -14.568 1.00 84.88 177 GLY A CA 1
ATOM 1475 C C . GLY A 1 177 ? 10.491 -13.001 -15.294 1.00 84.88 177 GLY A C 1
ATOM 1476 O O . GLY A 1 177 ? 11.538 -13.075 -15.935 1.00 84.88 177 GLY A O 1
ATOM 1477 N N . LYS A 1 178 ? 9.814 -11.846 -15.206 1.00 86.94 178 LYS A N 1
ATOM 1478 C CA . LYS A 1 178 ? 10.368 -10.604 -15.772 1.00 86.94 178 LYS A CA 1
ATOM 1479 C C . LYS A 1 178 ? 11.515 -10.070 -14.931 1.00 86.94 178 LYS A C 1
ATOM 1481 O O . LYS A 1 178 ? 11.388 -9.967 -13.714 1.00 86.94 178 LYS A O 1
ATOM 1486 N N . SER A 1 179 ? 12.588 -9.660 -15.598 1.00 85.19 179 SER A N 1
ATOM 1487 C CA . SER A 1 179 ? 13.743 -9.030 -14.964 1.00 85.19 179 SER A CA 1
ATOM 1488 C C . SER A 1 179 ? 13.454 -7.594 -14.540 1.00 85.19 179 SER A C 1
ATOM 1490 O O . SER A 1 179 ? 12.922 -6.807 -15.330 1.00 85.19 179 SER A O 1
ATOM 1492 N N . LEU A 1 180 ? 13.884 -7.225 -13.334 1.00 85.25 180 LEU A N 1
ATOM 1493 C CA . LEU A 1 180 ? 14.028 -5.820 -12.960 1.00 85.25 180 LEU A CA 1
ATOM 1494 C C . LEU A 1 180 ? 15.325 -5.233 -13.538 1.00 85.25 180 LEU A C 1
ATOM 1496 O O . LEU A 1 180 ? 16.322 -5.950 -13.626 1.00 85.25 180 LEU A O 1
ATOM 1500 N N . PRO A 1 181 ? 15.348 -3.940 -13.908 1.00 81.06 181 PRO A N 1
ATOM 1501 C CA . PRO A 1 181 ? 16.590 -3.253 -14.216 1.00 81.06 181 PRO A CA 1
ATOM 1502 C C . PRO A 1 181 ? 17.499 -3.248 -12.996 1.00 81.06 181 PRO A C 1
ATOM 1504 O O . PRO A 1 181 ? 17.049 -3.056 -11.864 1.00 81.06 181 PRO A O 1
ATOM 1507 N N . GLU A 1 182 ? 18.791 -3.405 -13.247 1.00 78.69 182 GLU A N 1
ATOM 1508 C CA . GLU A 1 182 ? 19.802 -3.228 -12.221 1.00 78.69 182 GLU A CA 1
ATOM 1509 C C . GLU A 1 182 ? 20.288 -1.781 -12.197 1.00 78.69 182 GLU A C 1
ATOM 1511 O O . GLU A 1 182 ? 20.587 -1.182 -13.232 1.00 78.69 182 GLU A O 1
ATOM 1516 N N . GLY A 1 183 ? 20.403 -1.236 -10.989 1.00 81.38 183 GLY A N 1
ATOM 1517 C CA . GLY A 1 183 ? 20.935 0.099 -10.768 1.00 81.38 183 GLY A CA 1
ATOM 1518 C C . GLY A 1 183 ? 19.939 1.230 -11.048 1.00 81.38 183 GLY A C 1
ATOM 1519 O O . GLY A 1 183 ? 18.750 0.997 -11.273 1.00 81.38 183 GLY A O 1
ATOM 1520 N N . PRO A 1 184 ? 20.426 2.478 -10.999 1.00 81.69 184 PRO A N 1
ATOM 1521 C CA . PRO A 1 184 ? 19.584 3.663 -11.071 1.00 81.69 184 PRO A CA 1
ATOM 1522 C C . PRO A 1 184 ? 18.986 3.848 -12.474 1.00 81.69 184 PRO A C 1
ATOM 1524 O O . PRO A 1 184 ? 19.603 3.428 -13.458 1.00 81.69 184 PRO A O 1
ATOM 1527 N N . PRO A 1 185 ? 17.844 4.547 -12.597 1.00 82.00 185 PRO A N 1
ATOM 1528 C CA . PRO A 1 185 ? 17.332 4.983 -13.892 1.00 82.00 185 PRO A CA 1
ATOM 1529 C C . PRO A 1 185 ? 18.380 5.789 -14.687 1.00 82.00 185 PRO A C 1
ATOM 1531 O O . PRO A 1 185 ? 19.149 6.549 -14.087 1.00 82.00 185 PRO A O 1
ATOM 1534 N N . PRO A 1 186 ? 18.430 5.662 -16.028 1.00 81.00 186 PRO A N 1
ATOM 1535 C CA . PRO A 1 186 ? 19.406 6.380 -16.848 1.00 81.00 186 PRO A CA 1
ATOM 1536 C C . PRO A 1 186 ? 19.191 7.898 -16.784 1.00 81.00 186 PRO A C 1
ATOM 1538 O O . PRO A 1 186 ? 18.059 8.362 -16.838 1.00 81.00 186 PRO A O 1
ATOM 1541 N N . GLU A 1 187 ? 20.267 8.691 -16.724 1.00 79.50 187 GLU A N 1
ATOM 1542 C CA . GLU A 1 187 ? 20.196 10.160 -16.798 1.00 79.50 187 GLU A CA 1
ATOM 1543 C C . GLU A 1 187 ? 20.468 10.637 -18.245 1.00 79.50 187 GLU A C 1
ATOM 1545 O O . GLU A 1 187 ? 21.545 10.349 -18.775 1.00 79.50 187 GLU A O 1
ATOM 1550 N N . PRO A 1 188 ? 19.557 11.397 -18.896 1.00 78.81 188 PRO A N 1
ATOM 1551 C CA . PRO A 1 188 ? 18.254 11.865 -18.407 1.00 78.81 188 PRO A CA 1
ATOM 1552 C C . PRO A 1 188 ? 17.154 10.788 -18.484 1.00 78.81 188 PRO A C 1
ATOM 1554 O O . PRO A 1 188 ? 17.005 10.136 -19.512 1.00 78.81 188 PRO A O 1
ATOM 1557 N N . TYR A 1 189 ? 16.325 10.681 -17.438 1.00 75.75 189 TYR A N 1
ATOM 1558 C CA . TYR A 1 189 ? 15.220 9.715 -17.373 1.00 75.75 189 TYR A CA 1
ATOM 1559 C C . TYR A 1 189 ? 13.889 10.318 -17.832 1.00 75.75 189 TYR A C 1
ATOM 1561 O O . TYR A 1 189 ? 13.185 10.985 -17.079 1.00 75.75 189 TYR A O 1
ATOM 1569 N N . THR A 1 190 ? 13.523 10.141 -19.095 1.00 78.75 190 THR A N 1
ATOM 1570 C CA . THR A 1 190 ? 12.342 10.821 -19.637 1.00 78.75 190 THR A CA 1
ATOM 1571 C C . THR A 1 190 ? 11.030 10.133 -19.250 1.00 78.75 190 THR A C 1
ATOM 1573 O O . THR A 1 190 ? 10.990 8.957 -18.891 1.00 78.75 190 THR A O 1
ATOM 1576 N N . LEU A 1 191 ? 9.912 10.857 -19.404 1.00 79.56 191 LEU A N 1
ATOM 1577 C CA . LEU A 1 191 ? 8.573 10.265 -19.306 1.00 79.56 191 LEU A CA 1
ATOM 1578 C C . LEU A 1 191 ? 8.430 9.045 -20.231 1.00 79.56 191 LEU A C 1
ATOM 1580 O O . LEU A 1 191 ? 7.806 8.061 -19.853 1.00 79.56 191 LEU A O 1
ATOM 1584 N N . ASP A 1 192 ? 9.010 9.106 -21.429 1.00 84.44 192 ASP A N 1
ATOM 1585 C CA . ASP A 1 192 ? 8.945 8.011 -22.394 1.00 84.44 192 ASP A CA 1
ATOM 1586 C C . ASP A 1 192 ? 9.732 6.781 -21.921 1.00 84.44 192 ASP A C 1
ATOM 1588 O O . ASP A 1 192 ? 9.239 5.664 -22.047 1.00 84.44 192 ASP A O 1
ATOM 1592 N N . ASP A 1 193 ? 10.900 6.968 -21.296 1.00 85.44 193 ASP A N 1
ATOM 1593 C CA . ASP A 1 193 ? 11.684 5.861 -20.728 1.00 85.44 193 ASP A CA 1
ATOM 1594 C C . ASP A 1 193 ? 10.910 5.139 -19.626 1.00 85.44 193 ASP A C 1
ATOM 1596 O O . ASP A 1 193 ? 10.868 3.912 -19.574 1.00 85.44 193 ASP A O 1
ATOM 1600 N N . MET A 1 194 ? 10.214 5.901 -18.794 1.00 83.94 194 MET A N 1
ATOM 1601 C CA . MET A 1 194 ? 9.399 5.364 -17.718 1.00 83.94 194 MET A CA 1
ATOM 1602 C C . MET A 1 194 ? 8.099 4.716 -18.216 1.00 83.94 194 MET A C 1
ATOM 1604 O O . MET A 1 194 ? 7.678 3.689 -17.686 1.00 83.94 194 MET A O 1
ATOM 1608 N N . LEU A 1 195 ? 7.472 5.237 -19.275 1.00 87.56 195 LEU A N 1
ATOM 1609 C CA . LEU A 1 195 ? 6.352 4.548 -19.925 1.00 87.56 195 LEU A CA 1
ATOM 1610 C C . LEU A 1 195 ? 6.812 3.253 -20.601 1.00 87.56 195 LEU A C 1
ATOM 1612 O O . LEU A 1 195 ? 6.095 2.255 -20.532 1.00 87.56 195 LEU A O 1
ATOM 1616 N N . ARG A 1 196 ? 8.003 3.247 -21.212 1.00 89.06 196 ARG A N 1
ATOM 1617 C CA . ARG A 1 196 ? 8.642 2.036 -21.746 1.00 89.06 196 ARG A CA 1
ATOM 1618 C C . ARG A 1 196 ? 8.936 1.031 -20.635 1.00 89.06 196 ARG A C 1
ATOM 1620 O O . ARG A 1 196 ? 8.639 -0.145 -20.820 1.00 89.06 196 ARG A O 1
ATOM 1627 N N . PHE A 1 197 ? 9.426 1.490 -19.483 1.00 90.06 197 PHE A N 1
ATOM 1628 C CA . PHE A 1 197 ? 9.609 0.661 -18.294 1.00 90.06 197 PHE A CA 1
ATOM 1629 C C . PHE A 1 197 ? 8.280 0.051 -17.836 1.00 90.06 197 PHE A C 1
ATOM 1631 O O . PHE A 1 197 ? 8.155 -1.162 -17.799 1.00 90.06 197 PHE A O 1
ATOM 1638 N N . LEU A 1 198 ? 7.241 0.849 -17.574 1.00 90.50 198 LEU A N 1
ATOM 1639 C CA . LEU A 1 198 ? 5.945 0.305 -17.143 1.00 90.50 198 LEU A CA 1
ATOM 1640 C C . LEU A 1 198 ? 5.359 -0.665 -18.176 1.00 90.50 198 LEU A C 1
ATOM 1642 O O . LEU A 1 198 ? 4.800 -1.698 -17.815 1.00 90.50 198 LEU A O 1
ATOM 1646 N N . ARG A 1 199 ? 5.518 -0.362 -19.469 1.00 92.38 199 ARG A N 1
ATOM 1647 C CA . ARG A 1 199 ? 5.078 -1.240 -20.552 1.00 92.38 199 ARG A CA 1
ATOM 1648 C C . ARG A 1 199 ? 5.837 -2.558 -20.584 1.00 92.38 199 ARG A C 1
ATOM 1650 O O . ARG A 1 199 ? 5.221 -3.562 -20.905 1.00 92.38 199 ARG A O 1
ATOM 1657 N N . SER A 1 200 ? 7.121 -2.608 -20.237 1.00 91.44 200 SER A N 1
ATOM 1658 C CA . SER A 1 200 ? 7.844 -3.884 -20.238 1.00 91.44 200 SER A CA 1
ATOM 1659 C C . SER A 1 200 ? 7.273 -4.874 -19.216 1.00 91.44 200 SER A C 1
ATOM 1661 O O . SER A 1 200 ? 7.348 -6.081 -19.444 1.00 91.44 200 SER A O 1
ATOM 1663 N N . PHE A 1 201 ? 6.619 -4.392 -18.151 1.00 92.25 201 PHE A N 1
ATOM 1664 C CA . PHE A 1 201 ? 5.942 -5.237 -17.162 1.00 92.25 201 PHE A CA 1
ATOM 1665 C C . PHE A 1 201 ? 4.522 -5.634 -17.551 1.00 92.25 201 PHE A C 1
ATOM 1667 O O . PHE A 1 201 ? 4.000 -6.595 -17.003 1.00 92.25 201 PHE A O 1
ATOM 1674 N N . SER A 1 202 ? 3.905 -5.023 -18.556 1.00 93.69 202 SER A N 1
ATOM 1675 C CA . SER A 1 202 ? 2.522 -5.355 -18.882 1.00 93.69 202 SER A CA 1
ATOM 1676 C C . SER A 1 202 ? 2.347 -6.740 -19.519 1.00 93.69 202 SER A C 1
ATOM 1678 O O . SER A 1 202 ? 3.214 -7.230 -20.244 1.00 93.69 202 SER A O 1
ATOM 1680 N N . SER A 1 203 ? 1.213 -7.392 -19.259 1.00 92.69 203 SER A N 1
ATOM 1681 C CA . SER A 1 203 ? 0.902 -8.732 -19.786 1.00 92.69 203 SER A CA 1
ATOM 1682 C C . SER A 1 203 ? 0.702 -8.754 -21.305 1.00 92.69 203 SER A C 1
ATOM 1684 O O . SER A 1 203 ? 0.962 -9.755 -21.967 1.00 92.69 203 SER A O 1
ATOM 1686 N N . ASP A 1 204 ? 0.280 -7.632 -21.883 1.00 92.12 204 ASP A N 1
ATOM 1687 C CA . ASP A 1 204 ? 0.123 -7.440 -23.324 1.00 92.12 204 ASP A CA 1
ATOM 1688 C C . ASP A 1 204 ? 1.452 -7.150 -24.046 1.00 92.12 204 ASP A C 1
ATOM 1690 O O . ASP A 1 204 ? 1.522 -7.303 -25.267 1.00 92.12 204 ASP A O 1
ATOM 1694 N N . HIS A 1 205 ? 2.529 -6.809 -23.330 1.00 86.06 205 HIS A N 1
ATOM 1695 C CA . HIS A 1 205 ? 3.857 -6.641 -23.928 1.00 86.06 205 HIS A CA 1
ATOM 1696 C C . HIS A 1 205 ? 4.499 -7.981 -24.320 1.00 86.06 205 HIS A C 1
ATOM 1698 O O . HIS A 1 205 ? 5.129 -8.082 -25.377 1.00 86.06 205 HIS A O 1
ATOM 1704 N N . ASP A 1 206 ? 4.294 -9.028 -23.518 1.00 69.50 206 ASP A N 1
ATOM 1705 C CA . ASP A 1 206 ? 4.946 -10.330 -23.722 1.00 69.50 206 ASP A CA 1
ATOM 1706 C C . ASP A 1 206 ? 4.480 -11.019 -25.003 1.00 69.50 206 ASP A C 1
ATOM 1708 O O . ASP A 1 206 ? 5.272 -11.660 -25.696 1.00 69.50 206 ASP A O 1
ATOM 1712 N N . THR A 1 207 ? 3.223 -10.792 -25.392 1.00 61.91 207 THR A N 1
ATOM 1713 C CA . THR A 1 207 ? 2.641 -11.372 -26.611 1.00 61.91 207 THR A CA 1
ATOM 1714 C C . THR A 1 207 ? 3.367 -10.972 -27.899 1.00 61.91 207 THR A C 1
ATOM 1716 O O . THR A 1 207 ? 3.234 -11.660 -28.910 1.00 61.91 207 THR A O 1
ATOM 1719 N N . ARG A 1 208 ? 4.161 -9.889 -27.889 1.00 57.91 208 ARG A N 1
ATOM 1720 C CA . ARG A 1 208 ? 4.865 -9.396 -29.085 1.00 57.91 208 ARG A CA 1
ATOM 1721 C C . ARG A 1 208 ? 6.338 -9.790 -29.169 1.00 57.91 208 ARG A C 1
ATOM 1723 O O . ARG A 1 208 ? 6.861 -9.836 -30.278 1.00 57.91 208 ARG A O 1
ATOM 1730 N N . ASN A 1 209 ? 6.996 -10.085 -28.046 1.00 57.25 209 ASN A N 1
ATOM 1731 C CA . ASN A 1 209 ? 8.463 -10.166 -27.977 1.00 57.25 209 ASN A CA 1
ATOM 1732 C C . ASN A 1 209 ? 9.028 -11.548 -27.596 1.00 57.25 209 ASN A C 1
ATOM 1734 O O . ASN A 1 209 ? 10.243 -11.701 -27.535 1.00 57.25 209 ASN A O 1
ATOM 1738 N N . GLN A 1 210 ? 8.199 -12.580 -27.401 1.00 53.75 210 GLN A N 1
ATOM 1739 C CA . GLN A 1 210 ? 8.659 -13.918 -26.982 1.00 53.75 210 GLN A CA 1
ATOM 1740 C C . GLN A 1 210 ? 9.451 -14.728 -28.032 1.00 53.75 210 GLN A C 1
ATOM 1742 O O . GLN A 1 210 ? 9.846 -15.860 -27.765 1.00 53.75 210 GLN A O 1
ATOM 1747 N N . LYS A 1 211 ? 9.756 -14.180 -29.213 1.00 51.16 211 LYS A N 1
ATOM 1748 C CA . LYS A 1 211 ? 10.672 -14.844 -30.152 1.00 51.16 211 LYS A CA 1
ATOM 1749 C C . LYS A 1 211 ? 12.127 -14.477 -29.835 1.00 51.16 211 LYS A C 1
ATOM 1751 O O . LYS A 1 211 ? 12.674 -13.565 -30.443 1.00 51.16 211 LYS A O 1
ATOM 1756 N N . GLY A 1 212 ? 12.760 -15.238 -28.937 1.00 52.38 212 GLY A N 1
ATOM 1757 C CA . GLY A 1 212 ? 14.189 -15.541 -29.095 1.00 52.38 212 GLY A CA 1
ATOM 1758 C C . GLY A 1 212 ? 15.185 -15.107 -28.017 1.00 52.38 212 GLY A C 1
ATOM 1759 O O . GLY A 1 212 ? 16.309 -14.779 -28.387 1.00 52.38 212 GLY A O 1
ATOM 1760 N N . LYS A 1 213 ? 14.861 -15.135 -26.719 1.00 53.56 213 LYS A N 1
ATOM 1761 C CA . LYS A 1 213 ? 15.905 -15.062 -25.676 1.00 53.56 213 LYS A CA 1
ATOM 1762 C C . LYS A 1 213 ? 15.651 -16.047 -24.535 1.00 53.56 213 LYS A C 1
ATOM 1764 O O . LYS A 1 213 ? 14.845 -15.766 -23.656 1.00 53.56 213 LYS A O 1
ATOM 1769 N N . ASP A 1 214 ? 16.393 -17.154 -24.570 1.00 54.12 214 ASP A N 1
ATOM 1770 C CA . ASP A 1 214 ? 16.531 -18.150 -23.493 1.00 54.12 214 ASP A CA 1
ATOM 1771 C C . ASP A 1 214 ? 17.505 -17.707 -22.382 1.00 54.12 214 ASP A C 1
ATOM 1773 O O . ASP A 1 214 ? 17.703 -18.419 -21.403 1.00 54.12 214 ASP A O 1
ATOM 1777 N N . ASP A 1 215 ? 18.065 -16.498 -22.467 1.00 53.31 215 ASP A N 1
ATOM 1778 C CA . ASP A 1 215 ? 18.911 -15.935 -21.412 1.00 53.31 215 ASP A CA 1
ATOM 1779 C C . ASP A 1 215 ? 18.053 -15.171 -20.390 1.00 53.31 215 ASP A C 1
ATOM 1781 O O . ASP A 1 215 ? 18.129 -13.945 -20.266 1.00 53.31 215 ASP A O 1
ATOM 1785 N N . GLN A 1 216 ? 17.186 -15.883 -19.663 1.00 53.44 216 GLN A N 1
ATOM 1786 C CA . GLN A 1 216 ? 16.601 -15.328 -18.442 1.00 53.44 216 GLN A CA 1
ATOM 1787 C C . GLN A 1 216 ? 17.689 -15.291 -17.369 1.00 53.44 216 GLN A C 1
ATOM 1789 O O . GLN A 1 216 ? 17.987 -16.296 -16.723 1.00 53.44 216 GLN A O 1
ATOM 1794 N N . ALA A 1 217 ? 18.292 -14.115 -17.175 1.00 56.09 217 ALA A N 1
ATOM 1795 C CA . ALA A 1 217 ? 19.061 -13.849 -15.969 1.00 56.09 217 ALA A CA 1
ATOM 1796 C C . ALA A 1 217 ? 18.154 -14.144 -14.760 1.00 56.09 217 ALA A C 1
ATOM 1798 O O . ALA A 1 217 ? 17.024 -13.641 -14.725 1.00 56.09 217 ALA A O 1
ATOM 1799 N N . PRO A 1 218 ? 18.592 -14.972 -13.795 1.00 56.00 218 PRO A N 1
ATOM 1800 C CA . PRO A 1 218 ? 17.780 -15.269 -12.632 1.00 56.00 218 PRO A CA 1
ATOM 1801 C C . PRO A 1 218 ? 17.482 -13.952 -11.927 1.00 56.00 218 PRO A C 1
ATOM 1803 O O . PRO A 1 218 ? 18.400 -13.231 -11.532 1.00 56.00 218 PRO A O 1
ATOM 1806 N N . ASN A 1 219 ? 16.194 -13.637 -11.787 1.00 58.22 219 ASN A N 1
ATOM 1807 C CA . ASN A 1 219 ? 15.756 -12.573 -10.901 1.00 58.22 219 ASN A CA 1
ATOM 1808 C C . ASN A 1 219 ? 16.462 -12.762 -9.563 1.00 58.22 219 ASN A C 1
ATOM 1810 O O . ASN A 1 219 ? 16.295 -13.796 -8.912 1.00 58.22 219 ASN A O 1
ATOM 1814 N N . THR A 1 220 ? 17.283 -11.791 -9.169 1.00 64.69 220 THR A N 1
ATOM 1815 C CA . THR A 1 220 ? 17.951 -11.861 -7.877 1.00 64.69 220 THR A CA 1
ATOM 1816 C C . THR A 1 220 ? 16.862 -11.909 -6.810 1.00 64.69 220 THR A C 1
ATOM 1818 O O . THR A 1 220 ? 15.973 -11.056 -6.769 1.00 64.69 220 THR A O 1
ATOM 1821 N N . THR A 1 221 ? 16.903 -12.936 -5.957 1.00 76.69 221 THR A N 1
ATOM 1822 C CA . THR A 1 221 ? 15.945 -13.170 -4.860 1.00 76.69 221 THR A CA 1
ATOM 1823 C C . THR A 1 221 ? 15.672 -11.895 -4.052 1.00 76.69 221 THR A C 1
ATOM 1825 O O . THR A 1 221 ? 14.571 -11.673 -3.552 1.00 76.69 221 THR A O 1
ATOM 1828 N N . GLU A 1 222 ? 16.673 -11.023 -3.972 1.00 79.75 222 GLU A N 1
ATOM 1829 C CA . GLU A 1 222 ? 16.626 -9.733 -3.300 1.00 79.75 222 GLU A CA 1
ATOM 1830 C C . GLU A 1 222 ? 15.684 -8.713 -3.960 1.00 79.75 222 GLU A C 1
ATOM 1832 O O . GLU A 1 222 ? 14.869 -8.111 -3.267 1.00 79.75 222 GLU A O 1
ATOM 1837 N N . SER A 1 223 ? 15.716 -8.551 -5.285 1.00 78.38 223 SER A N 1
ATOM 1838 C CA . SER A 1 223 ? 14.823 -7.631 -6.007 1.00 78.38 223 SER A CA 1
ATOM 1839 C C . SER A 1 223 ? 13.353 -8.032 -5.867 1.00 78.38 223 SER A C 1
ATOM 1841 O O . SER A 1 223 ? 12.489 -7.184 -5.636 1.00 78.38 223 SER A O 1
ATOM 1843 N N . CYS A 1 224 ? 13.070 -9.337 -5.921 1.00 79.50 224 CYS A N 1
ATOM 1844 C CA . CYS A 1 224 ? 11.736 -9.872 -5.643 1.00 79.50 224 CYS A CA 1
ATOM 1845 C C . CYS A 1 224 ? 11.293 -9.560 -4.206 1.00 79.50 224 CYS A C 1
ATOM 1847 O O . CYS A 1 224 ? 10.146 -9.170 -3.982 1.00 79.50 224 CYS A O 1
ATOM 1849 N N . LYS A 1 225 ? 12.203 -9.693 -3.229 1.00 83.69 225 LYS A N 1
ATOM 1850 C CA . LYS A 1 225 ? 11.925 -9.357 -1.826 1.00 83.69 225 LYS A CA 1
ATOM 1851 C C . LYS A 1 225 ? 11.603 -7.868 -1.672 1.00 83.69 225 LYS A C 1
ATOM 1853 O O . LYS A 1 225 ? 10.599 -7.542 -1.050 1.00 83.69 225 LYS A O 1
ATOM 1858 N N . ILE A 1 226 ? 12.383 -6.976 -2.289 1.00 82.38 226 ILE A N 1
ATOM 1859 C CA . ILE A 1 226 ? 12.141 -5.525 -2.227 1.00 82.38 226 ILE A CA 1
ATOM 1860 C C . ILE A 1 226 ? 10.784 -5.168 -2.838 1.00 82.38 226 ILE A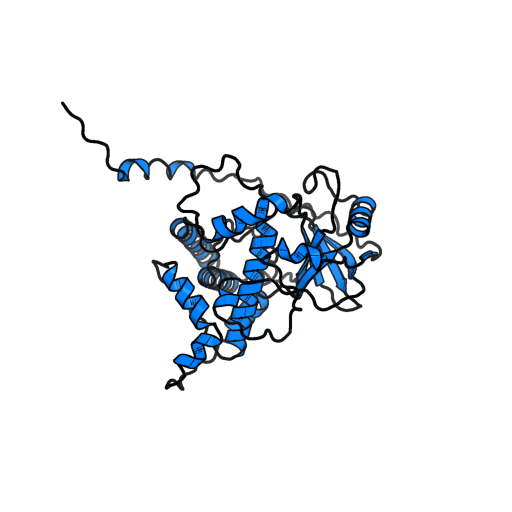 C 1
ATOM 1862 O O . ILE A 1 226 ? 10.039 -4.408 -2.229 1.00 82.38 226 ILE A O 1
ATOM 1866 N N . LEU A 1 227 ? 10.408 -5.746 -3.983 1.00 83.81 227 LEU A N 1
ATOM 1867 C CA . LEU A 1 227 ? 9.081 -5.513 -4.563 1.00 83.81 227 LEU A CA 1
ATOM 1868 C C . LEU A 1 227 ? 7.943 -6.051 -3.696 1.00 83.81 227 LEU A C 1
ATOM 1870 O O . LEU A 1 227 ? 6.916 -5.392 -3.573 1.00 83.81 227 LEU A O 1
ATOM 1874 N N . SER A 1 228 ? 8.114 -7.218 -3.076 1.00 83.19 228 SER A N 1
ATOM 1875 C CA . SER A 1 228 ? 7.142 -7.753 -2.116 1.00 83.19 228 SER A CA 1
ATOM 1876 C C . SER A 1 228 ? 7.014 -6.869 -0.865 1.00 83.19 228 SER A C 1
ATOM 1878 O O . SER A 1 228 ? 5.927 -6.772 -0.287 1.00 83.19 228 SER A O 1
ATOM 1880 N N . ASP A 1 229 ? 8.105 -6.224 -0.446 1.00 84.19 229 ASP A N 1
ATOM 1881 C CA . ASP A 1 229 ? 8.109 -5.240 0.639 1.00 84.19 229 ASP A CA 1
ATOM 1882 C C . ASP A 1 229 ? 7.462 -3.910 0.187 1.00 84.19 229 ASP A C 1
ATOM 1884 O O . ASP A 1 229 ? 6.742 -3.280 0.962 1.00 84.19 229 ASP A O 1
ATOM 1888 N N . MET A 1 230 ? 7.652 -3.501 -1.077 1.00 84.75 230 MET A N 1
ATOM 1889 C CA . MET A 1 230 ? 6.971 -2.353 -1.701 1.00 84.75 230 MET A CA 1
ATOM 1890 C C . MET A 1 230 ? 5.462 -2.590 -1.845 1.00 84.75 230 MET A C 1
ATOM 1892 O O . MET A 1 230 ? 4.674 -1.692 -1.556 1.00 84.75 230 MET A O 1
ATOM 1896 N N . ASP A 1 231 ? 5.046 -3.803 -2.219 1.00 78.88 231 ASP A N 1
ATOM 1897 C CA . ASP A 1 231 ? 3.658 -4.294 -2.241 1.00 78.88 231 ASP A CA 1
ATOM 1898 C C . ASP A 1 231 ? 3.150 -4.622 -0.819 1.00 78.88 231 ASP A C 1
ATOM 1900 O O . ASP A 1 231 ? 2.494 -5.630 -0.554 1.00 78.88 231 ASP A O 1
ATOM 1904 N N . GLY A 1 232 ? 3.496 -3.769 0.148 1.00 86.31 232 GLY A N 1
ATOM 1905 C CA . GLY A 1 232 ? 3.150 -3.937 1.559 1.00 86.31 232 GLY A CA 1
ATOM 1906 C C . GLY A 1 232 ? 1.664 -3.729 1.868 1.00 86.31 232 GLY A C 1
ATOM 1907 O O . GLY A 1 232 ? 1.234 -4.024 2.984 1.00 86.31 232 GLY A O 1
ATOM 1908 N N . SER A 1 233 ? 0.876 -3.231 0.909 1.00 93.94 233 SER A N 1
ATOM 1909 C CA . SER A 1 233 ? -0.573 -3.060 1.043 1.00 93.94 233 SER A CA 1
ATOM 1910 C C . SER A 1 233 ? -1.315 -4.356 0.741 1.00 93.94 233 SER A C 1
ATOM 1912 O O . SER A 1 233 ? -1.143 -4.949 -0.319 1.00 93.94 233 SER A O 1
ATOM 1914 N N . LEU A 1 234 ? -2.206 -4.747 1.645 1.00 95.56 234 LEU A N 1
ATOM 1915 C CA . LEU A 1 234 ? -3.136 -5.864 1.494 1.00 95.56 234 LEU A CA 1
ATOM 1916 C C . LEU A 1 234 ? -4.464 -5.432 0.847 1.00 95.56 234 LEU A C 1
ATOM 1918 O O . LEU A 1 234 ? -5.313 -6.269 0.554 1.00 95.56 234 LEU A O 1
ATOM 1922 N N . GLY A 1 235 ? -4.634 -4.134 0.592 1.00 95.69 235 GLY A N 1
ATOM 1923 C CA . GLY A 1 235 ? -5.800 -3.557 -0.067 1.00 95.69 235 GLY A CA 1
ATOM 1924 C C . GLY A 1 235 ? -6.469 -2.461 0.755 1.00 95.69 235 GLY A C 1
ATOM 1925 O O . GLY A 1 235 ? -6.082 -2.168 1.888 1.00 95.69 235 GLY A O 1
ATOM 1926 N N . TRP A 1 236 ? -7.473 -1.824 0.158 1.00 95.50 236 TRP A N 1
ATOM 1927 C CA . TRP A 1 236 ? -8.259 -0.783 0.820 1.00 95.50 236 TRP A CA 1
ATOM 1928 C C . TRP A 1 236 ? -9.568 -1.329 1.410 1.00 95.50 236 TRP A C 1
ATOM 1930 O O . TRP A 1 236 ? -10.127 -2.303 0.905 1.00 95.50 236 TRP A O 1
ATOM 1940 N N . ILE A 1 237 ? -10.069 -0.681 2.461 1.00 94.94 237 ILE A N 1
ATOM 1941 C CA . ILE A 1 237 ? -11.366 -0.962 3.095 1.00 94.94 237 ILE A CA 1
ATOM 1942 C C . ILE A 1 237 ? -12.151 0.325 3.349 1.00 94.94 237 ILE A C 1
ATOM 1944 O O . ILE A 1 237 ? -11.574 1.412 3.422 1.00 94.94 237 ILE A O 1
ATOM 1948 N N . ARG A 1 238 ? -13.471 0.192 3.507 1.00 92.50 238 ARG A N 1
ATOM 1949 C CA . ARG A 1 238 ? -14.377 1.259 3.945 1.00 92.50 238 ARG A CA 1
ATOM 1950 C C . ARG A 1 238 ? -14.795 0.985 5.384 1.00 92.50 238 ARG A C 1
ATOM 1952 O O . ARG A 1 238 ? -15.239 -0.118 5.686 1.00 92.50 238 ARG A O 1
ATOM 1959 N N . LEU A 1 239 ? -14.623 1.954 6.273 1.00 92.50 239 LEU A N 1
ATOM 1960 C CA . LEU A 1 239 ? -14.904 1.794 7.701 1.00 92.50 239 LEU A CA 1
ATOM 1961 C C . LEU A 1 239 ? -16.150 2.582 8.078 1.00 92.50 239 LEU A C 1
ATOM 1963 O O . LEU A 1 239 ? -16.316 3.707 7.625 1.00 92.50 239 LEU A O 1
ATOM 1967 N N . ASN A 1 240 ? -16.981 2.042 8.965 1.00 92.06 240 ASN A N 1
ATOM 1968 C CA . ASN A 1 240 ? -18.142 2.771 9.461 1.00 92.06 240 ASN A CA 1
ATOM 1969 C C . ASN A 1 240 ? -17.721 4.008 10.284 1.00 92.06 240 ASN A C 1
ATOM 1971 O O . ASN A 1 240 ? -17.036 3.890 11.308 1.00 92.06 240 ASN A O 1
ATOM 1975 N N . HIS A 1 241 ? -18.164 5.203 9.888 1.00 90.94 241 HIS A N 1
ATOM 1976 C CA . HIS A 1 241 ? -17.782 6.449 10.562 1.00 90.94 241 HIS A CA 1
ATOM 1977 C C . HIS A 1 241 ? -18.270 6.530 12.008 1.00 90.94 241 HIS A C 1
ATOM 1979 O O . HIS A 1 241 ? -17.601 7.147 12.836 1.00 90.94 241 HIS A O 1
ATOM 1985 N N . LYS A 1 242 ? -19.409 5.911 12.356 1.00 93.00 242 LYS A N 1
ATOM 1986 C CA . LYS A 1 242 ? -19.925 5.923 13.735 1.00 93.00 242 LYS A CA 1
ATOM 1987 C C . LYS A 1 242 ? -18.996 5.142 14.654 1.00 93.00 242 LYS A C 1
ATOM 1989 O O . LYS A 1 242 ? -18.683 5.619 15.747 1.00 93.00 242 LYS A O 1
ATOM 1994 N N . ASP A 1 243 ? -18.511 3.991 14.197 1.00 93.75 243 ASP A N 1
ATOM 1995 C CA . ASP A 1 243 ? -17.539 3.195 14.945 1.00 93.75 243 ASP A CA 1
ATOM 1996 C C . ASP A 1 243 ? -16.193 3.905 15.065 1.00 93.75 243 ASP A C 1
ATOM 1998 O O . ASP A 1 243 ? -15.620 3.949 16.157 1.00 93.75 243 ASP A O 1
ATOM 2002 N N . MET A 1 244 ? -15.727 4.530 13.982 1.00 92.38 244 MET A N 1
ATOM 2003 C CA . MET A 1 244 ? -14.488 5.306 13.996 1.00 92.38 244 MET A CA 1
ATOM 2004 C C . MET A 1 244 ? -14.574 6.534 14.907 1.00 92.38 244 MET A C 1
ATOM 2006 O O . MET A 1 244 ? -13.678 6.766 15.715 1.00 92.38 244 MET A O 1
ATOM 2010 N N . ASN A 1 245 ? -15.670 7.290 14.854 1.00 91.19 245 ASN A N 1
ATOM 2011 C CA . ASN A 1 245 ? -15.898 8.431 15.740 1.00 91.19 245 ASN A CA 1
ATOM 2012 C C . ASN A 1 245 ? -16.022 8.004 17.199 1.00 91.19 245 ASN A C 1
ATOM 2014 O O . ASN A 1 245 ? -15.527 8.697 18.090 1.00 91.19 245 ASN A O 1
ATOM 2018 N N . TYR A 1 246 ? -16.656 6.862 17.467 1.00 92.75 246 TYR A N 1
ATOM 2019 C CA . TYR A 1 246 ? -16.656 6.302 18.809 1.00 92.75 246 TYR A CA 1
ATOM 2020 C C . TYR A 1 246 ? -15.229 5.976 19.261 1.00 92.75 246 TYR A C 1
ATOM 2022 O O . TYR A 1 246 ? -14.859 6.321 20.383 1.00 92.75 246 TYR A O 1
ATOM 2030 N N . LEU A 1 247 ? -14.435 5.311 18.414 1.00 91.38 247 LEU A N 1
ATOM 2031 C CA . LEU A 1 247 ? -13.054 4.944 18.722 1.00 91.38 247 LEU A CA 1
ATOM 2032 C C . LEU A 1 247 ? -12.234 6.189 19.066 1.00 91.38 247 LEU A C 1
ATOM 2034 O O . LEU A 1 247 ? -11.647 6.235 20.141 1.00 91.38 247 LEU A O 1
ATOM 2038 N N . ILE A 1 248 ? -12.288 7.212 18.212 1.00 88.25 248 ILE A N 1
ATOM 2039 C CA . ILE A 1 248 ? -11.660 8.521 18.414 1.00 88.25 248 ILE A CA 1
ATOM 2040 C C . ILE A 1 248 ? -12.030 9.113 19.775 1.00 88.25 248 ILE A C 1
ATOM 2042 O O . ILE A 1 248 ? -11.146 9.438 20.565 1.00 88.25 248 ILE A O 1
ATOM 2046 N N . ARG A 1 249 ? -13.332 9.216 20.079 1.00 89.12 249 ARG A N 1
ATOM 2047 C CA . ARG A 1 249 ? -13.812 9.812 21.337 1.00 89.12 249 ARG A CA 1
ATOM 2048 C C . ARG A 1 249 ? -13.370 9.002 22.547 1.00 89.12 249 ARG A C 1
ATOM 2050 O O . ARG A 1 249 ? -12.877 9.569 23.513 1.00 89.12 249 ARG A O 1
ATOM 2057 N N . LYS A 1 250 ? -13.520 7.675 22.500 1.00 89.75 250 LYS A N 1
ATOM 2058 C CA . LYS A 1 250 ? -13.118 6.782 23.596 1.00 89.75 250 LYS A CA 1
ATOM 2059 C C . LYS A 1 250 ? -11.608 6.802 23.814 1.00 89.75 250 LYS A C 1
ATOM 2061 O O . LYS A 1 250 ? -11.142 6.568 24.930 1.00 89.75 250 LYS A O 1
ATOM 2066 N N . TRP A 1 251 ? -10.839 6.966 22.743 1.00 88.75 251 TRP A N 1
ATOM 2067 C CA . TRP A 1 251 ? -9.385 6.943 22.807 1.00 88.75 251 TRP A CA 1
ATOM 2068 C C . TRP A 1 251 ? -8.768 8.313 23.062 1.00 88.75 251 TRP A C 1
ATOM 2070 O O . TRP A 1 251 ? -7.579 8.354 23.373 1.00 88.75 251 TRP A O 1
ATOM 2080 N N . GLU A 1 252 ? -9.591 9.366 23.065 1.00 88.44 252 GLU A N 1
ATOM 2081 C CA . GLU A 1 252 ? -9.186 10.766 23.228 1.00 88.44 252 GLU A CA 1
ATOM 2082 C C . GLU A 1 252 ? -8.196 11.185 22.133 1.00 88.44 252 GLU A C 1
ATOM 2084 O O . GLU A 1 252 ? -7.224 11.888 22.396 1.00 88.44 252 GLU A O 1
ATOM 2089 N N . LEU A 1 253 ? -8.421 10.706 20.904 1.00 85.25 253 LEU A N 1
ATOM 2090 C CA . LEU A 1 253 ? -7.565 11.043 19.767 1.00 85.25 253 LEU A CA 1
ATOM 2091 C C . LEU A 1 253 ? -7.788 12.499 19.361 1.00 85.25 253 LEU A C 1
ATOM 2093 O O . LEU A 1 253 ? -8.930 12.969 19.322 1.00 85.25 253 LEU A O 1
ATOM 2097 N N . ASP A 1 254 ? -6.706 13.194 19.012 1.00 80.31 254 ASP A N 1
ATOM 2098 C CA . ASP A 1 254 ? -6.793 14.563 18.514 1.00 80.31 254 ASP A CA 1
ATOM 2099 C C . ASP A 1 254 ? -7.482 14.580 17.141 1.00 80.31 254 ASP A C 1
ATOM 2101 O O . ASP A 1 254 ? -7.000 14.017 16.156 1.00 80.31 254 ASP A O 1
ATOM 2105 N N . VAL A 1 255 ? -8.652 15.214 17.098 1.00 76.31 255 VAL A N 1
ATOM 2106 C CA . VAL A 1 255 ? -9.442 15.470 15.886 1.00 76.31 255 VAL A CA 1
ATOM 2107 C C . VAL A 1 255 ? -9.250 16.884 15.351 1.00 76.31 255 VAL A C 1
ATOM 2109 O O . VAL A 1 255 ? -9.723 17.199 14.260 1.00 76.31 255 VAL A O 1
ATOM 2112 N N . GLY A 1 256 ? -8.623 17.770 16.124 1.00 67.19 256 GLY A N 1
ATOM 2113 C CA . GLY A 1 256 ? -8.437 19.171 15.771 1.00 67.19 256 GLY A CA 1
ATOM 2114 C C . GLY A 1 256 ? -7.515 19.313 14.571 1.00 67.19 256 GLY A C 1
ATOM 2115 O O . GLY A 1 256 ? -7.843 20.035 13.632 1.00 67.19 256 GLY A O 1
ATOM 2116 N N . PHE A 1 257 ? -6.406 18.571 14.571 1.00 62.94 257 PHE A N 1
ATOM 2117 C CA . PHE A 1 257 ? -5.405 18.652 13.510 1.00 62.94 257 PHE A CA 1
ATOM 2118 C C . PHE A 1 257 ? -5.831 17.956 12.208 1.00 62.94 257 PHE A C 1
ATOM 2120 O O . PHE A 1 257 ? -5.528 18.443 11.122 1.00 62.94 257 PHE A O 1
ATOM 2127 N N . THR A 1 258 ? -6.552 16.837 12.304 1.00 62.38 258 THR A N 1
ATOM 2128 C CA . THR A 1 258 ? -6.916 16.004 11.146 1.00 62.38 258 THR A CA 1
ATOM 2129 C C . THR A 1 258 ? -8.323 16.271 10.619 1.00 62.38 258 THR A C 1
ATOM 2131 O O . THR A 1 258 ? -8.555 16.106 9.431 1.00 62.38 258 THR A O 1
ATOM 2134 N N . MET A 1 259 ? -9.279 16.687 11.458 1.00 68.62 259 MET A N 1
ATOM 2135 C CA . MET A 1 259 ? -10.705 16.759 11.092 1.00 68.62 259 MET A CA 1
ATOM 2136 C C . MET A 1 259 ? -11.420 18.019 11.599 1.00 68.62 259 MET A C 1
ATOM 2138 O O . MET A 1 259 ? -12.647 18.032 11.713 1.00 68.62 259 MET A O 1
ATOM 2142 N N . ASN A 1 260 ? -10.680 19.086 11.924 1.00 69.75 260 ASN A N 1
ATOM 2143 C CA . ASN A 1 260 ? -11.226 20.346 12.449 1.00 69.75 260 ASN A CA 1
ATOM 2144 C C . ASN A 1 260 ? -12.199 20.150 13.633 1.00 69.75 260 ASN A C 1
ATOM 2146 O O . ASN A 1 260 ? -13.170 20.890 13.780 1.00 69.75 260 ASN A O 1
ATOM 2150 N N . GLY A 1 261 ? -11.983 19.121 14.457 1.00 75.62 261 GLY A N 1
ATOM 2151 C CA . GLY A 1 261 ? -12.820 18.833 15.623 1.00 75.62 261 GLY A CA 1
ATOM 2152 C C . GLY A 1 261 ? -14.120 18.067 15.351 1.00 75.62 261 GLY A C 1
ATOM 2153 O O . GLY A 1 261 ? -14.752 17.612 16.301 1.00 75.62 261 GLY A O 1
ATOM 2154 N N . ALA A 1 262 ? -14.528 17.890 14.092 1.00 77.75 262 ALA A N 1
ATOM 2155 C CA . ALA A 1 262 ? -15.842 17.329 13.766 1.00 77.75 262 ALA A CA 1
ATOM 2156 C C . ALA A 1 262 ? -15.885 15.788 13.797 1.00 77.75 262 ALA A C 1
ATOM 2158 O O . ALA A 1 262 ? -16.962 15.196 13.896 1.00 77.75 262 ALA A O 1
ATOM 2159 N N . GLY A 1 263 ? -14.722 15.134 13.727 1.00 83.50 263 GLY A N 1
ATOM 2160 C CA . GLY A 1 263 ? -14.634 13.704 13.435 1.00 83.50 263 GLY A CA 1
ATOM 2161 C C . GLY A 1 263 ? -15.025 13.392 11.984 1.00 83.50 263 GLY A C 1
ATOM 2162 O O . GLY A 1 263 ? -15.234 14.292 11.166 1.00 83.50 263 GLY A O 1
ATOM 2163 N N . PHE A 1 264 ? -15.137 12.107 11.666 1.00 85.88 264 PHE A N 1
ATOM 2164 C CA . PHE A 1 264 ? -15.538 11.632 10.346 1.00 85.88 264 PHE A CA 1
ATOM 2165 C C . PHE A 1 264 ? -17.016 11.950 10.088 1.00 85.88 264 PHE A C 1
ATOM 2167 O O . PHE A 1 264 ? -17.877 11.552 10.874 1.00 85.88 264 PHE A O 1
ATOM 2174 N N . GLN A 1 265 ? -17.302 12.683 9.011 1.00 84.00 265 GLN A N 1
ATOM 2175 C CA . GLN A 1 265 ? -18.681 12.967 8.583 1.00 84.00 265 GLN A CA 1
ATOM 2176 C C . GLN A 1 265 ? -19.254 11.832 7.732 1.00 84.00 265 GLN A C 1
ATOM 2178 O O . GLN A 1 265 ? -20.427 11.505 7.868 1.00 84.00 265 GLN A O 1
ATOM 2183 N N . ASP A 1 266 ? -18.386 11.195 6.952 1.00 85.19 266 ASP A N 1
ATOM 2184 C CA . ASP A 1 266 ? -18.682 10.033 6.127 1.00 85.19 266 ASP A CA 1
ATOM 2185 C C . ASP A 1 266 ? -17.789 8.872 6.549 1.00 85.19 266 ASP A C 1
ATOM 2187 O O . ASP A 1 266 ? -16.803 9.056 7.273 1.00 85.19 266 ASP A O 1
ATOM 2191 N N . ASP A 1 267 ? -18.120 7.670 6.084 1.00 88.12 267 ASP A N 1
ATOM 2192 C CA . ASP A 1 267 ? -17.284 6.489 6.276 1.00 88.12 267 ASP A CA 1
ATOM 2193 C C . ASP A 1 267 ? -15.852 6.801 5.800 1.00 88.12 267 ASP A C 1
ATOM 2195 O O . ASP A 1 267 ? -15.676 7.361 4.723 1.00 88.12 267 ASP A O 1
ATOM 2199 N N . PRO A 1 268 ? -14.786 6.576 6.587 1.00 88.88 268 PRO A N 1
ATOM 2200 C CA . PRO A 1 268 ? -13.435 6.808 6.084 1.00 88.88 268 PRO A CA 1
ATOM 2201 C C . PRO A 1 268 ? -12.903 5.620 5.284 1.00 88.88 268 PRO A C 1
ATOM 2203 O O . PRO A 1 268 ? -13.332 4.473 5.442 1.00 88.88 268 PRO A O 1
ATOM 2206 N N . PHE A 1 269 ? -11.913 5.894 4.435 1.00 90.75 269 PHE A N 1
ATOM 2207 C CA . PHE A 1 269 ? -11.113 4.844 3.813 1.00 90.75 269 PHE A CA 1
ATOM 2208 C C . PHE A 1 269 ? -9.978 4.405 4.735 1.00 90.75 269 PHE A C 1
ATOM 2210 O O . PHE A 1 269 ? -9.371 5.216 5.438 1.00 90.75 269 PHE A O 1
ATOM 2217 N N . GLY A 1 270 ? -9.666 3.115 4.680 1.00 92.88 270 GLY A N 1
ATOM 2218 C CA . GLY A 1 270 ? -8.487 2.524 5.293 1.00 92.88 270 GLY A CA 1
ATOM 2219 C C . GLY A 1 270 ? -7.614 1.815 4.261 1.00 92.88 270 GLY A C 1
ATOM 2220 O O . GLY A 1 270 ? -8.137 1.224 3.319 1.00 92.88 270 GLY A O 1
ATOM 2221 N N . ILE A 1 271 ? -6.295 1.834 4.452 1.00 94.62 271 ILE A N 1
ATOM 2222 C CA . ILE A 1 271 ? -5.358 0.929 3.769 1.00 94.62 271 ILE A CA 1
ATOM 2223 C C . ILE A 1 271 ? -4.876 -0.094 4.788 1.00 94.62 271 ILE A C 1
ATOM 2225 O O . ILE A 1 271 ? -4.260 0.272 5.793 1.00 94.62 271 ILE A O 1
ATOM 2229 N N . VAL A 1 272 ? -5.145 -1.370 4.518 1.00 96.50 272 VAL A N 1
ATOM 2230 C CA . VAL A 1 272 ? -4.602 -2.484 5.295 1.00 96.50 272 VAL A CA 1
ATOM 2231 C C . VAL A 1 272 ? -3.202 -2.783 4.771 1.00 96.50 272 VAL A C 1
ATOM 2233 O O . VAL A 1 272 ? -3.006 -2.939 3.568 1.00 96.50 272 VAL A O 1
ATOM 2236 N N . LYS A 1 273 ? -2.217 -2.858 5.660 1.00 95.75 273 LYS A N 1
ATOM 2237 C CA . LYS A 1 273 ? -0.809 -3.107 5.341 1.00 95.75 273 LYS A CA 1
ATOM 2238 C C . LYS A 1 273 ? -0.247 -4.217 6.222 1.00 95.75 273 LYS A C 1
ATOM 2240 O O . LYS A 1 273 ? -0.703 -4.425 7.350 1.00 95.75 273 LYS A O 1
ATOM 2245 N N . LYS A 1 274 ? 0.799 -4.889 5.739 1.00 94.00 274 LYS A N 1
ATOM 2246 C CA . LYS A 1 274 ? 1.632 -5.760 6.580 1.00 94.00 274 LYS A CA 1
ATOM 2247 C C . LYS A 1 274 ? 2.190 -4.937 7.747 1.00 94.00 274 LYS A C 1
ATOM 2249 O O . LYS A 1 274 ? 2.742 -3.858 7.533 1.00 94.00 274 LYS A O 1
ATOM 2254 N N . LEU A 1 275 ? 2.034 -5.427 8.977 1.00 93.88 275 LEU A N 1
ATOM 2255 C CA . LEU A 1 275 ? 2.596 -4.750 10.143 1.00 93.88 275 LEU A CA 1
ATOM 2256 C C . LEU A 1 275 ? 4.114 -4.953 10.177 1.00 93.88 275 LEU A C 1
ATOM 2258 O O . LEU A 1 275 ? 4.591 -6.084 10.227 1.00 93.88 275 LEU A O 1
ATOM 2262 N N . VAL A 1 276 ? 4.868 -3.855 10.211 1.00 91.25 276 VAL A N 1
ATOM 2263 C CA . VAL A 1 276 ? 6.327 -3.890 10.357 1.00 91.25 276 VAL A CA 1
ATOM 2264 C C . VAL A 1 276 ? 6.690 -3.601 11.810 1.00 91.25 276 VAL A C 1
ATOM 2266 O O . VAL A 1 276 ? 6.621 -2.467 12.274 1.00 91.25 276 VAL A O 1
ATOM 2269 N N . VAL A 1 277 ? 7.082 -4.647 12.534 1.00 84.56 277 VAL A N 1
ATOM 2270 C CA . VAL A 1 277 ? 7.638 -4.581 13.895 1.00 84.56 277 VAL A CA 1
ATOM 2271 C C . VAL A 1 277 ? 9.065 -5.100 13.836 1.00 84.56 277 VAL A C 1
ATOM 2273 O O . VAL A 1 277 ? 9.346 -6.246 14.169 1.00 84.56 277 VAL A O 1
ATOM 2276 N N . SER A 1 278 ? 9.971 -4.271 13.330 1.00 80.25 278 SER A N 1
ATOM 2277 C CA . SER A 1 278 ? 11.386 -4.610 13.281 1.00 80.25 278 SER A CA 1
ATOM 2278 C C . SER A 1 278 ? 12.206 -3.504 13.919 1.00 80.25 278 SER A C 1
ATOM 2280 O O . SER A 1 278 ? 12.090 -2.339 13.547 1.00 80.25 278 SER A O 1
ATOM 2282 N N . ASN A 1 279 ? 13.040 -3.912 14.875 1.00 83.19 279 ASN A N 1
ATOM 2283 C CA . ASN A 1 279 ? 14.077 -3.077 15.475 1.00 83.19 279 ASN A CA 1
ATOM 2284 C C . ASN A 1 279 ? 15.397 -3.182 14.697 1.00 83.19 279 ASN A C 1
ATOM 2286 O O . ASN A 1 279 ? 16.419 -2.688 15.172 1.00 83.19 279 ASN A O 1
ATOM 2290 N N . ALA A 1 280 ? 15.405 -3.878 13.552 1.00 88.00 280 ALA A N 1
ATOM 2291 C CA . ALA A 1 280 ? 16.581 -3.922 12.700 1.00 88.00 280 ALA A CA 1
ATOM 2292 C C . ALA A 1 280 ? 16.948 -2.493 12.272 1.00 88.00 280 ALA A C 1
ATOM 2294 O O . ALA A 1 280 ? 16.044 -1.684 12.027 1.00 88.00 280 ALA A O 1
ATOM 2295 N N . PRO A 1 281 ? 18.249 -2.170 12.202 1.00 88.56 281 PRO A N 1
ATOM 2296 C CA . PRO A 1 281 ? 18.678 -0.895 11.659 1.00 88.56 281 PRO A CA 1
ATOM 2297 C C . PRO A 1 281 ? 18.227 -0.774 10.201 1.00 88.56 281 PRO A C 1
ATOM 2299 O O . PRO A 1 281 ? 18.080 -1.777 9.496 1.00 88.56 281 PRO A O 1
ATOM 2302 N N . LEU A 1 282 ? 18.044 0.470 9.756 1.00 89.81 282 LEU A N 1
ATOM 2303 C CA . LEU A 1 282 ? 17.836 0.758 8.344 1.00 89.81 282 LEU A CA 1
ATOM 2304 C C . LEU A 1 282 ? 19.012 0.187 7.546 1.00 89.81 282 LEU A C 1
ATOM 2306 O O . LEU A 1 282 ? 20.162 0.384 7.927 1.00 89.81 282 LEU A O 1
ATOM 2310 N N . ASP A 1 283 ? 18.703 -0.505 6.453 1.00 90.06 283 ASP A N 1
ATOM 2311 C CA . ASP A 1 283 ? 19.670 -1.034 5.492 1.00 90.06 283 ASP A CA 1
ATOM 2312 C C . ASP A 1 283 ? 19.769 -0.029 4.331 1.00 90.06 283 ASP A C 1
ATOM 2314 O O . ASP A 1 283 ? 18.846 0.046 3.508 1.00 90.06 283 ASP A O 1
ATOM 2318 N N . PRO A 1 284 ? 20.827 0.807 4.264 1.00 89.19 284 PRO A N 1
ATOM 2319 C CA . PRO A 1 284 ? 20.904 1.844 3.244 1.00 89.19 284 PRO A CA 1
ATOM 2320 C C . PRO A 1 284 ? 20.963 1.296 1.810 1.00 89.19 284 PRO A C 1
ATOM 2322 O O . PRO A 1 284 ? 20.260 1.852 0.964 1.00 89.19 284 PRO A O 1
ATOM 2325 N N . PRO A 1 285 ? 21.719 0.220 1.491 1.00 88.94 285 PRO A N 1
ATOM 2326 C CA . PRO A 1 285 ? 21.634 -0.432 0.183 1.00 88.94 285 PRO A CA 1
ATOM 2327 C C . PRO A 1 285 ? 20.208 -0.818 -0.218 1.00 88.94 285 PRO A C 1
ATOM 2329 O O . PRO A 1 285 ? 19.794 -0.548 -1.352 1.00 88.94 285 PRO A O 1
ATOM 2332 N N . LYS A 1 286 ? 19.432 -1.391 0.710 1.00 89.44 286 LYS A N 1
ATOM 2333 C CA . LYS A 1 286 ? 18.034 -1.754 0.454 1.00 89.44 286 LYS A CA 1
ATOM 2334 C C . LYS A 1 286 ? 17.151 -0.527 0.235 1.00 89.44 286 LYS A C 1
ATOM 2336 O O . LYS A 1 286 ? 16.354 -0.530 -0.704 1.00 89.44 286 LYS A O 1
ATOM 2341 N N . ILE A 1 287 ? 17.329 0.536 1.026 1.00 88.75 287 ILE A N 1
ATOM 2342 C CA . ILE A 1 287 ? 16.636 1.815 0.808 1.00 88.75 287 ILE A CA 1
ATOM 2343 C C . ILE A 1 287 ? 16.971 2.354 -0.581 1.00 88.75 287 ILE A C 1
ATOM 2345 O O . ILE A 1 287 ? 16.058 2.631 -1.344 1.00 88.75 287 ILE A O 1
ATOM 2349 N N . VAL A 1 288 ? 18.247 2.446 -0.962 1.00 87.56 288 VAL A N 1
ATOM 2350 C CA . VAL A 1 288 ? 18.649 2.965 -2.281 1.00 87.56 288 VAL A CA 1
ATOM 2351 C C . VAL A 1 288 ? 17.996 2.176 -3.417 1.00 87.56 288 VAL A C 1
ATOM 2353 O O . VAL A 1 288 ? 17.422 2.786 -4.315 1.00 87.56 288 VAL A O 1
ATOM 2356 N N . ARG A 1 289 ? 17.990 0.839 -3.351 1.00 87.75 289 ARG A N 1
ATOM 2357 C CA . ARG A 1 289 ? 17.288 0.009 -4.345 1.00 87.75 289 ARG A CA 1
ATOM 2358 C C . ARG A 1 289 ? 15.786 0.262 -4.374 1.00 87.75 289 ARG A C 1
ATOM 2360 O O . ARG A 1 289 ? 15.194 0.300 -5.449 1.00 87.75 289 ARG A O 1
ATOM 2367 N N . TRP A 1 290 ? 15.169 0.444 -3.211 1.00 90.31 290 TRP A N 1
ATOM 2368 C CA . TRP A 1 290 ? 13.765 0.829 -3.121 1.00 90.31 290 TRP A CA 1
ATOM 2369 C C . TRP A 1 290 ? 13.524 2.161 -3.845 1.00 90.31 290 TRP A C 1
ATOM 2371 O O . TRP A 1 290 ? 12.580 2.271 -4.627 1.00 90.31 290 TRP A O 1
ATOM 2381 N N . LEU A 1 291 ? 14.390 3.160 -3.629 1.00 87.19 291 LEU A N 1
ATOM 2382 C CA . LEU A 1 291 ? 14.281 4.485 -4.253 1.00 87.19 291 LEU A CA 1
ATOM 2383 C C . LEU A 1 291 ? 14.462 4.424 -5.774 1.00 87.19 291 LEU A C 1
ATOM 2385 O O . LEU A 1 291 ? 13.695 5.052 -6.510 1.00 87.19 291 LEU A O 1
ATOM 2389 N N . ASP A 1 292 ? 15.426 3.630 -6.243 1.00 87.19 292 ASP A N 1
ATOM 2390 C CA . ASP A 1 292 ? 15.645 3.385 -7.667 1.00 87.19 292 ASP A CA 1
ATOM 2391 C C . ASP A 1 292 ? 14.376 2.774 -8.294 1.00 87.19 292 ASP A C 1
ATOM 2393 O O . ASP A 1 292 ? 13.873 3.273 -9.304 1.00 87.19 292 ASP A O 1
ATOM 2397 N N . LEU A 1 293 ? 13.789 1.749 -7.660 1.00 88.81 293 LEU A N 1
ATOM 2398 C CA . LEU A 1 293 ? 12.547 1.119 -8.122 1.00 88.81 293 LEU A CA 1
ATOM 2399 C C . LEU A 1 293 ? 11.356 2.083 -8.109 1.00 88.81 293 LEU A C 1
ATOM 2401 O O . LEU A 1 293 ? 10.603 2.127 -9.080 1.00 88.81 293 LEU A O 1
ATOM 2405 N N . ALA A 1 294 ? 11.186 2.887 -7.059 1.00 88.38 294 ALA A N 1
ATOM 2406 C CA . ALA A 1 294 ? 10.133 3.900 -7.014 1.00 88.38 294 ALA A CA 1
ATOM 2407 C C . ALA A 1 294 ? 10.272 4.911 -8.166 1.00 88.38 294 ALA A C 1
ATOM 2409 O O . ALA A 1 294 ? 9.279 5.222 -8.831 1.00 88.38 294 ALA A O 1
ATOM 2410 N N . SER A 1 295 ? 11.508 5.319 -8.468 1.00 85.69 295 SER A N 1
ATOM 2411 C CA . SER A 1 295 ? 11.838 6.194 -9.597 1.00 85.69 295 SER A CA 1
ATOM 2412 C C . SER A 1 295 ? 11.470 5.560 -10.937 1.00 85.69 295 SER A C 1
ATOM 2414 O O . SER A 1 295 ? 10.829 6.202 -11.773 1.00 85.69 295 SER A O 1
ATOM 2416 N N . TYR A 1 296 ? 11.773 4.274 -11.134 1.00 86.62 296 TYR A N 1
ATOM 2417 C CA . TYR A 1 296 ? 11.340 3.546 -12.329 1.00 86.62 296 TYR A CA 1
ATOM 2418 C C . TYR A 1 296 ? 9.813 3.491 -12.471 1.00 86.62 296 TYR A C 1
ATOM 2420 O O . TYR A 1 296 ? 9.289 3.675 -13.572 1.00 86.62 296 TYR A O 1
ATOM 2428 N N . LEU A 1 297 ? 9.095 3.311 -11.358 1.00 87.25 297 LEU A N 1
ATOM 2429 C CA . LEU A 1 297 ? 7.627 3.335 -11.297 1.00 87.25 297 LEU A CA 1
ATOM 2430 C C . LEU A 1 297 ? 7.029 4.737 -11.525 1.00 87.25 297 LEU A C 1
ATOM 2432 O O . LEU A 1 297 ? 5.802 4.886 -11.599 1.00 87.25 297 LEU A O 1
ATOM 2436 N N . GLY A 1 298 ? 7.884 5.752 -11.659 1.00 83.88 298 GLY A N 1
ATOM 2437 C CA . GLY A 1 298 ? 7.533 7.136 -11.934 1.00 83.88 298 GLY A CA 1
ATOM 2438 C C . GLY A 1 298 ? 7.260 7.975 -10.694 1.00 83.88 298 GLY A C 1
ATOM 2439 O O . GLY A 1 298 ? 6.792 9.099 -10.853 1.00 83.88 298 GLY A O 1
ATOM 2440 N N . PHE A 1 299 ? 7.508 7.447 -9.495 1.00 85.50 299 PHE A N 1
ATOM 2441 C CA . PHE A 1 299 ? 7.406 8.189 -8.241 1.00 85.50 299 PHE A CA 1
ATOM 2442 C C . PHE A 1 299 ? 8.757 8.785 -7.883 1.00 85.50 299 PHE A C 1
ATOM 2444 O O . PHE A 1 299 ? 9.789 8.181 -8.134 1.00 85.50 299 PHE A O 1
ATOM 2451 N N . ASP A 1 300 ? 8.749 9.943 -7.240 1.00 77.62 300 ASP A N 1
ATOM 2452 C CA . ASP A 1 300 ? 9.967 10.524 -6.689 1.00 77.62 300 ASP A CA 1
ATOM 2453 C C . ASP A 1 300 ? 9.783 10.837 -5.209 1.00 77.62 300 ASP A C 1
ATOM 2455 O O . ASP A 1 300 ? 8.658 10.876 -4.711 1.00 77.62 300 ASP A O 1
ATOM 2459 N N . LEU A 1 301 ? 10.879 11.087 -4.509 1.00 74.31 301 LEU A N 1
ATOM 2460 C CA . LEU A 1 301 ? 10.875 11.447 -3.104 1.00 74.31 301 LEU A CA 1
ATOM 2461 C C . LEU A 1 301 ? 10.682 12.952 -2.958 1.00 74.31 301 LEU A C 1
ATOM 2463 O O . LEU A 1 301 ? 11.518 13.750 -3.388 1.00 74.31 301 LEU A O 1
ATOM 2467 N N . SER A 1 302 ? 9.600 13.355 -2.297 1.00 70.12 302 SER A N 1
ATOM 2468 C CA . SER A 1 302 ? 9.448 14.735 -1.845 1.00 70.12 302 SER A CA 1
ATOM 2469 C C . SER A 1 302 ? 10.407 15.039 -0.702 1.00 70.12 302 SER A C 1
ATOM 2471 O O . SER A 1 302 ? 11.079 16.068 -0.729 1.00 70.12 302 SER A O 1
ATOM 2473 N N . VAL A 1 303 ? 10.456 14.157 0.300 1.00 73.94 303 VAL A N 1
ATOM 2474 C CA . VAL A 1 303 ? 11.252 14.318 1.522 1.00 73.94 303 VAL A CA 1
ATOM 2475 C C . VAL A 1 303 ? 11.641 12.938 2.045 1.00 73.94 303 VAL A C 1
ATOM 2477 O O . VAL A 1 303 ? 10.804 12.039 2.104 1.00 73.94 303 VAL A O 1
ATOM 2480 N N . PHE A 1 304 ? 12.901 12.766 2.451 1.00 77.94 304 PHE A N 1
ATOM 2481 C CA . PHE A 1 304 ? 13.291 11.602 3.240 1.00 77.94 304 PHE A CA 1
ATOM 2482 C C . PHE A 1 304 ? 13.064 11.885 4.721 1.00 77.94 304 PHE A C 1
ATOM 2484 O O . PHE A 1 304 ? 13.767 12.703 5.312 1.00 77.94 304 PHE A O 1
ATOM 2491 N N . GLU A 1 305 ? 12.117 11.168 5.313 1.00 81.44 305 GLU A N 1
ATOM 2492 C CA . GLU A 1 305 ? 11.822 11.228 6.740 1.00 81.44 305 GLU A CA 1
ATOM 2493 C C . GLU A 1 305 ? 12.133 9.871 7.381 1.00 81.44 305 GLU A C 1
ATOM 2495 O O . GLU A 1 305 ? 11.421 8.906 7.094 1.00 81.44 305 GLU A O 1
ATOM 2500 N N . PRO A 1 306 ? 13.155 9.757 8.256 1.00 82.62 306 PRO A N 1
ATOM 2501 C CA . PRO A 1 306 ? 13.556 8.480 8.853 1.00 82.62 306 PRO A CA 1
ATOM 2502 C C . PRO A 1 306 ? 12.406 7.731 9.532 1.00 82.62 306 PRO A C 1
ATOM 2504 O O . PRO A 1 306 ? 12.350 6.511 9.472 1.00 82.62 306 PRO A O 1
ATOM 2507 N N . ARG A 1 307 ? 11.453 8.460 10.129 1.00 83.62 307 ARG A N 1
ATOM 2508 C CA . ARG A 1 307 ? 10.271 7.890 10.798 1.00 83.62 307 ARG A CA 1
ATOM 2509 C C . ARG A 1 307 ? 9.343 7.098 9.865 1.00 83.62 307 ARG A C 1
ATOM 2511 O O . ARG A 1 307 ? 8.574 6.274 10.345 1.00 83.62 307 ARG A O 1
ATOM 2518 N N . ASN A 1 308 ? 9.410 7.348 8.556 1.00 87.19 308 ASN A N 1
ATOM 2519 C CA . ASN A 1 308 ? 8.571 6.685 7.558 1.00 87.19 308 ASN A CA 1
ATOM 2520 C C . ASN A 1 308 ? 9.175 5.349 7.095 1.00 87.19 308 ASN A C 1
ATOM 2522 O O . ASN A 1 308 ? 8.538 4.617 6.337 1.00 87.19 308 ASN A O 1
ATOM 2526 N N . TRP A 1 309 ? 10.379 5.014 7.569 1.00 89.62 309 TRP A N 1
ATOM 2527 C CA . TRP A 1 309 ? 11.094 3.779 7.271 1.00 89.62 309 TRP A CA 1
ATOM 2528 C C . TRP A 1 309 ? 11.263 2.958 8.547 1.00 89.62 309 TRP A C 1
ATOM 2530 O O . TRP A 1 309 ? 11.737 3.471 9.558 1.00 89.62 309 TRP A O 1
ATOM 2540 N N . LEU A 1 310 ? 10.900 1.675 8.504 1.00 89.56 310 LEU A N 1
ATOM 2541 C CA . LEU A 1 310 ? 11.064 0.747 9.627 1.00 89.56 310 LEU A CA 1
ATOM 2542 C C . LEU A 1 310 ? 11.851 -0.501 9.211 1.00 89.56 310 LEU A C 1
ATOM 2544 O O . LEU A 1 310 ? 11.822 -0.919 8.051 1.00 89.56 310 LEU A O 1
ATOM 2548 N N . GLY A 1 311 ? 12.520 -1.125 10.183 1.00 89.06 311 GLY A N 1
ATOM 2549 C CA . GLY A 1 311 ? 13.308 -2.339 9.975 1.00 89.06 311 GLY A CA 1
ATOM 2550 C C . GLY A 1 311 ? 14.426 -2.158 8.952 1.00 89.06 311 GLY A C 1
ATOM 2551 O O . GLY A 1 311 ? 15.051 -1.110 8.885 1.00 89.06 311 GLY A O 1
ATOM 2552 N N . GLU A 1 312 ? 14.622 -3.162 8.097 1.00 89.12 312 GLU A N 1
ATOM 2553 C CA . GLU A 1 312 ? 15.620 -3.170 7.013 1.00 89.12 312 GLU A CA 1
ATOM 2554 C C . GLU A 1 312 ? 15.267 -2.198 5.857 1.00 89.12 312 GLU A C 1
ATOM 2556 O O . GLU A 1 312 ? 15.485 -2.511 4.695 1.00 89.12 312 GLU A O 1
ATOM 2561 N N . GLY A 1 313 ? 14.631 -1.052 6.114 1.00 88.50 313 GLY A N 1
ATOM 2562 C CA . GLY A 1 313 ? 14.242 -0.104 5.064 1.00 88.50 313 GLY A CA 1
ATOM 2563 C C . GLY A 1 313 ? 12.907 -0.418 4.381 1.00 88.50 313 GLY A C 1
ATOM 2564 O O . GLY A 1 313 ? 12.793 -0.303 3.163 1.00 88.50 313 GLY A O 1
ATOM 2565 N N . ILE A 1 314 ? 11.878 -0.796 5.146 1.00 90.06 314 ILE A N 1
ATOM 2566 C CA . ILE A 1 314 ? 10.500 -0.890 4.641 1.00 90.06 314 ILE A CA 1
ATOM 2567 C C . ILE A 1 314 ? 9.814 0.470 4.805 1.00 90.06 314 ILE A C 1
ATOM 2569 O O . ILE A 1 314 ? 9.696 0.972 5.924 1.00 90.06 314 ILE A O 1
ATOM 2573 N N . LEU A 1 315 ? 9.333 1.051 3.702 1.00 89.44 315 LEU A N 1
ATOM 2574 C CA . LEU A 1 315 ? 8.555 2.291 3.727 1.00 89.44 315 LEU A CA 1
ATOM 2575 C C . LEU A 1 315 ? 7.129 2.023 4.231 1.00 89.44 315 LEU A C 1
ATOM 2577 O O . LEU A 1 315 ? 6.326 1.387 3.544 1.00 89.44 315 LEU A O 1
ATOM 2581 N N . VAL A 1 316 ? 6.803 2.522 5.423 1.00 89.62 316 VAL A N 1
ATOM 2582 C CA . VAL A 1 316 ? 5.487 2.327 6.059 1.00 89.62 316 VAL A CA 1
ATOM 2583 C C . VAL A 1 316 ? 4.508 3.468 5.789 1.00 89.62 316 VAL A C 1
ATOM 2585 O O . VAL A 1 316 ? 3.293 3.241 5.757 1.00 89.62 316 VAL A O 1
ATOM 2588 N N . ASP A 1 317 ? 5.032 4.662 5.511 1.00 87.06 317 ASP A N 1
ATOM 2589 C CA . ASP A 1 317 ? 4.257 5.829 5.094 1.00 87.06 317 ASP A CA 1
ATOM 2590 C C . ASP A 1 317 ? 4.793 6.372 3.767 1.00 87.06 317 ASP A C 1
ATOM 2592 O O . ASP A 1 317 ? 5.824 7.043 3.711 1.00 87.06 317 ASP A O 1
ATOM 2596 N N . SER A 1 318 ? 4.098 6.037 2.680 1.00 87.06 318 SER A N 1
ATOM 2597 C CA . SER A 1 318 ? 4.481 6.491 1.340 1.00 87.06 318 SER A CA 1
ATOM 2598 C C . SER A 1 318 ? 3.772 7.783 0.939 1.00 87.06 318 SER A C 1
ATOM 2600 O O . SER A 1 318 ? 4.241 8.471 0.032 1.00 87.06 318 SER A O 1
ATOM 2602 N N . GLY A 1 319 ? 2.692 8.150 1.635 1.00 82.00 319 GLY A N 1
ATOM 2603 C CA . GLY A 1 319 ? 1.911 9.359 1.378 1.00 82.00 319 GLY A CA 1
ATOM 2604 C C . GLY A 1 319 ? 2.698 10.639 1.662 1.00 82.00 319 GLY A C 1
ATOM 2605 O O . GLY A 1 319 ? 2.670 11.576 0.855 1.00 82.00 319 GLY A O 1
ATOM 2606 N N . ASP A 1 320 ? 3.477 10.619 2.745 1.00 75.69 320 ASP A N 1
ATOM 2607 C CA . ASP A 1 320 ? 4.374 11.706 3.158 1.00 75.69 320 ASP A CA 1
ATOM 2608 C C . ASP A 1 320 ? 5.602 11.844 2.235 1.00 75.69 320 ASP A C 1
ATOM 2610 O O . ASP A 1 320 ? 6.154 12.935 2.052 1.00 75.69 320 ASP A O 1
ATOM 2614 N N . VAL A 1 321 ? 6.057 10.721 1.677 1.00 75.50 321 VAL A N 1
ATOM 2615 C CA . VAL A 1 321 ? 7.397 10.585 1.090 1.00 75.50 321 VAL A CA 1
ATOM 2616 C C . VAL A 1 321 ? 7.379 10.677 -0.427 1.00 75.50 321 VAL A C 1
ATOM 2618 O O . VAL A 1 321 ? 8.315 11.220 -1.009 1.00 75.50 321 VAL A O 1
ATOM 2621 N N . LEU A 1 322 ? 6.341 10.154 -1.077 1.00 80.56 322 LEU A N 1
ATOM 2622 C CA . LEU A 1 322 ? 6.281 10.092 -2.530 1.00 80.56 322 LEU A CA 1
ATOM 2623 C C . LEU A 1 322 ? 5.583 11.306 -3.129 1.00 80.56 322 LEU A C 1
ATOM 2625 O O . LEU A 1 322 ? 4.614 11.849 -2.598 1.00 80.56 322 LEU A O 1
ATOM 2629 N N . THR A 1 323 ? 6.041 11.711 -4.302 1.00 77.50 323 THR A N 1
ATOM 2630 C CA . THR A 1 323 ? 5.330 12.631 -5.182 1.00 77.50 323 THR A CA 1
ATOM 2631 C C . THR A 1 323 ? 4.302 11.866 -6.009 1.00 77.50 323 THR A C 1
ATOM 2633 O O . THR A 1 323 ? 4.306 10.637 -6.079 1.00 77.50 323 THR A O 1
ATOM 2636 N N . LEU A 1 324 ? 3.370 12.585 -6.636 1.00 71.75 324 LEU A N 1
ATOM 2637 C CA . LEU A 1 324 ? 2.563 11.949 -7.670 1.00 71.75 324 LEU A CA 1
ATOM 2638 C C . LEU A 1 324 ? 3.445 11.549 -8.849 1.00 71.75 324 LEU A C 1
ATOM 2640 O O . LEU A 1 324 ? 4.358 12.301 -9.213 1.00 71.75 324 LEU A O 1
ATOM 2644 N N . PRO A 1 325 ? 3.069 10.474 -9.549 1.00 67.94 325 PRO A N 1
ATOM 2645 C CA . PRO A 1 325 ? 3.760 10.133 -10.761 1.00 67.94 325 PRO A CA 1
ATOM 2646 C C . PRO A 1 325 ? 3.623 11.229 -11.821 1.00 67.94 325 PRO A C 1
ATOM 2648 O O . PRO A 1 325 ? 2.564 11.836 -11.984 1.00 67.94 325 PRO A O 1
ATOM 2651 N N . PHE A 1 326 ? 4.707 11.451 -12.564 1.00 66.06 326 PHE A N 1
ATOM 2652 C CA . PHE A 1 326 ? 4.750 12.309 -13.758 1.00 66.06 326 PHE A CA 1
ATOM 2653 C C . PHE A 1 326 ? 4.582 13.817 -13.501 1.00 66.06 326 PHE A C 1
ATOM 2655 O O . PHE A 1 326 ? 4.266 14.573 -14.425 1.00 66.06 326 PHE A O 1
ATOM 2662 N N . GLN A 1 327 ? 4.817 14.306 -12.278 1.00 62.72 327 GLN A N 1
ATOM 2663 C CA . GLN A 1 327 ? 4.807 15.752 -12.048 1.00 62.72 327 GLN A CA 1
ATOM 2664 C C . GLN A 1 327 ? 5.923 16.442 -12.847 1.00 62.72 327 GLN A C 1
ATOM 2666 O O . GLN A 1 327 ? 7.086 16.045 -12.813 1.00 62.72 327 GLN A O 1
ATOM 2671 N N . GLY A 1 328 ? 5.570 17.523 -13.558 1.00 54.25 328 GLY A N 1
ATOM 2672 C CA . GLY A 1 328 ? 6.409 18.240 -14.538 1.00 54.25 328 GLY A CA 1
ATOM 2673 C C . GLY A 1 328 ? 7.693 18.902 -14.010 1.00 54.25 328 GLY A C 1
ATOM 2674 O O . GLY A 1 328 ? 8.293 19.717 -14.705 1.00 54.25 328 GLY A O 1
ATOM 2675 N N . LYS A 1 329 ? 8.115 18.563 -12.791 1.00 61.47 329 LYS A N 1
ATOM 2676 C CA . LYS A 1 329 ? 9.417 18.881 -12.202 1.00 61.47 329 LYS A CA 1
ATOM 2677 C C . LYS A 1 329 ? 10.297 17.638 -12.037 1.00 61.47 329 LYS A C 1
ATOM 2679 O O . LYS A 1 329 ? 11.234 17.693 -11.252 1.00 61.47 329 LYS A O 1
ATOM 2684 N N . TRP A 1 330 ? 10.032 16.556 -12.768 1.00 54.94 330 TRP A N 1
ATOM 2685 C CA . TRP A 1 330 ? 10.774 15.295 -12.654 1.00 54.94 330 TRP A CA 1
ATOM 2686 C C . TRP A 1 330 ? 12.304 15.482 -12.666 1.00 54.94 330 TRP A C 1
ATOM 2688 O O . TRP A 1 330 ? 12.995 14.810 -11.926 1.00 54.94 330 TRP A O 1
ATOM 2698 N N . GLN A 1 331 ? 12.842 16.460 -13.411 1.00 55.81 331 GLN A N 1
ATOM 2699 C CA . GLN A 1 331 ? 14.280 16.778 -13.405 1.00 55.81 331 GLN A CA 1
ATOM 2700 C C . GLN A 1 331 ? 14.782 17.331 -12.061 1.00 55.81 331 GLN A C 1
ATOM 2702 O O . GLN A 1 331 ? 15.880 17.001 -11.627 1.00 55.81 331 GLN A O 1
ATOM 2707 N N . ILE A 1 332 ? 13.988 18.183 -11.401 1.00 60.56 332 ILE A N 1
ATOM 2708 C CA . ILE A 1 332 ? 14.299 18.700 -10.058 1.00 60.56 332 ILE A CA 1
ATOM 2709 C C . ILE A 1 332 ? 14.193 17.563 -9.042 1.00 60.56 332 ILE A C 1
ATOM 2711 O O . ILE A 1 332 ? 14.981 17.499 -8.108 1.00 60.56 332 ILE A O 1
ATOM 2715 N N . MET A 1 333 ? 13.231 16.664 -9.230 1.00 59.41 333 MET A N 1
ATOM 2716 C CA . MET A 1 333 ? 13.019 15.552 -8.315 1.00 59.41 333 MET A CA 1
ATOM 2717 C C . MET A 1 333 ? 14.107 14.467 -8.477 1.00 59.41 333 MET A C 1
ATOM 2719 O O . MET A 1 333 ? 14.676 14.036 -7.480 1.00 59.41 333 MET A O 1
ATOM 2723 N N . ALA A 1 334 ? 14.561 14.187 -9.705 1.00 62.06 334 ALA A N 1
ATOM 2724 C CA . ALA A 1 334 ? 15.716 13.327 -9.970 1.00 62.06 334 ALA A CA 1
ATOM 2725 C C . ALA A 1 334 ? 16.983 13.824 -9.246 1.00 62.06 334 ALA A C 1
ATOM 2727 O O . ALA A 1 334 ? 17.818 13.028 -8.814 1.00 62.06 334 ALA A O 1
ATOM 2728 N N . GLN A 1 335 ? 17.109 15.141 -9.047 1.00 68.06 335 GLN A N 1
ATOM 2729 C CA . GLN A 1 335 ? 18.171 15.715 -8.226 1.00 68.06 335 GLN A CA 1
ATOM 2730 C C . GLN A 1 335 ? 17.995 15.383 -6.733 1.00 68.06 335 GLN A C 1
ATOM 2732 O O . GLN A 1 335 ? 18.986 15.059 -6.083 1.00 68.06 335 GLN A O 1
ATOM 2737 N N . SER A 1 336 ? 16.770 15.410 -6.191 1.00 67.50 336 SER A N 1
ATOM 2738 C CA . SER A 1 336 ? 16.474 14.954 -4.819 1.00 67.50 336 SER A CA 1
ATOM 2739 C C . SER A 1 336 ? 16.836 13.484 -4.630 1.00 67.50 336 SER A C 1
ATOM 2741 O O . SER A 1 336 ? 17.519 13.143 -3.662 1.00 67.50 336 SER A O 1
ATOM 2743 N N . HIS A 1 337 ? 16.453 12.630 -5.584 1.00 70.19 337 HIS A N 1
ATOM 2744 C CA . HIS A 1 337 ? 16.842 11.224 -5.606 1.00 70.19 337 HIS A CA 1
ATOM 2745 C C . HIS A 1 337 ? 18.370 11.064 -5.586 1.00 70.19 337 HIS A C 1
ATOM 2747 O O . HIS A 1 337 ? 18.915 10.351 -4.744 1.00 70.19 337 HIS A O 1
ATOM 2753 N N . LYS A 1 338 ? 19.084 11.810 -6.437 1.00 76.44 338 LYS A N 1
ATOM 2754 C CA . LYS A 1 338 ? 20.553 11.819 -6.490 1.00 76.44 338 LYS A CA 1
ATOM 2755 C C . LYS A 1 338 ? 21.191 12.262 -5.174 1.00 76.44 338 LYS A C 1
ATOM 2757 O O . LYS A 1 338 ? 22.139 11.630 -4.715 1.00 76.44 338 LYS A O 1
ATOM 2762 N N . THR A 1 339 ? 20.672 13.320 -4.552 1.00 78.62 339 THR A N 1
ATOM 2763 C CA . THR A 1 339 ? 21.159 13.815 -3.258 1.00 78.62 339 THR A CA 1
ATOM 2764 C C . THR A 1 339 ? 20.933 12.795 -2.145 1.00 78.62 339 THR A C 1
ATOM 2766 O O . THR A 1 339 ? 21.839 12.559 -1.348 1.00 78.62 339 THR A O 1
ATOM 2769 N N . LEU A 1 340 ? 19.764 12.155 -2.100 1.00 73.56 340 LEU A N 1
ATOM 2770 C CA . LEU A 1 340 ? 19.459 11.132 -1.099 1.00 73.56 340 LEU A CA 1
ATOM 2771 C C . LEU A 1 340 ? 20.295 9.874 -1.288 1.00 73.56 340 LEU A C 1
ATOM 2773 O O . LEU A 1 340 ? 20.852 9.359 -0.323 1.00 73.56 340 LEU A O 1
ATOM 2777 N N . ARG A 1 341 ? 20.455 9.428 -2.533 1.00 76.00 341 ARG A N 1
ATOM 2778 C CA . ARG A 1 341 ? 21.330 8.310 -2.870 1.00 76.00 341 ARG A CA 1
ATOM 2779 C C . ARG A 1 341 ? 22.771 8.582 -2.451 1.00 76.00 341 ARG A C 1
ATOM 2781 O O . ARG A 1 341 ? 23.372 7.737 -1.798 1.00 76.00 341 ARG A O 1
ATOM 2788 N N . ALA A 1 342 ? 23.293 9.773 -2.748 1.00 82.62 342 ALA A N 1
ATOM 2789 C CA . ALA A 1 342 ? 24.628 10.175 -2.315 1.00 82.62 342 ALA A CA 1
ATOM 2790 C C . ALA A 1 342 ? 24.754 10.200 -0.782 1.00 82.62 342 ALA A C 1
ATOM 2792 O O . ALA A 1 342 ? 25.769 9.758 -0.251 1.00 82.62 342 ALA A O 1
ATOM 2793 N N . LYS A 1 343 ? 23.715 10.661 -0.068 1.0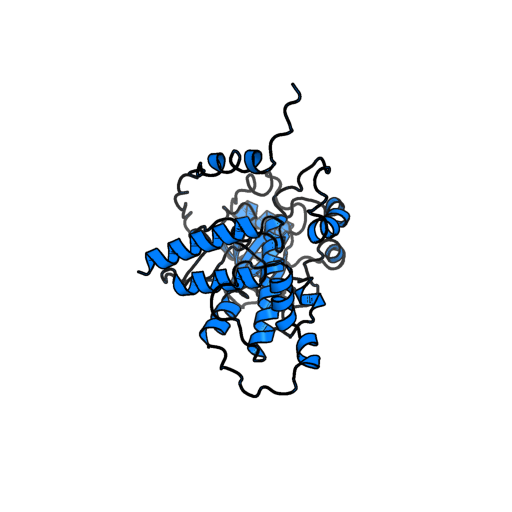0 81.00 343 LYS A N 1
ATOM 2794 C CA . LYS A 1 343 ? 23.681 10.650 1.401 1.00 81.00 343 LYS A CA 1
ATOM 2795 C C . LYS A 1 343 ? 23.760 9.225 1.959 1.00 81.00 343 LYS A C 1
ATOM 2797 O O . LYS A 1 343 ? 24.612 8.964 2.796 1.00 81.00 343 LYS A O 1
ATOM 2802 N N . PHE A 1 344 ? 22.936 8.301 1.465 1.00 77.56 344 PHE A N 1
ATOM 2803 C CA . PHE A 1 344 ? 22.962 6.910 1.932 1.00 77.56 344 PHE A CA 1
ATOM 2804 C C . PHE A 1 344 ? 24.248 6.180 1.569 1.00 77.56 344 PHE A C 1
ATOM 2806 O O . PHE A 1 344 ? 24.764 5.416 2.374 1.00 77.56 344 PHE A O 1
ATOM 2813 N N . GLN A 1 345 ? 24.801 6.431 0.384 1.00 77.19 345 GLN A N 1
ATOM 2814 C CA . GLN A 1 345 ? 26.082 5.844 -0.010 1.00 77.19 345 GLN A CA 1
ATOM 2815 C C . GLN A 1 345 ? 27.234 6.333 0.877 1.00 77.19 345 GLN A C 1
ATOM 2817 O O . GLN A 1 345 ? 28.122 5.547 1.203 1.00 77.19 345 GLN A O 1
ATOM 2822 N N . ALA A 1 346 ? 27.196 7.599 1.304 1.00 79.25 346 ALA A N 1
ATOM 2823 C CA . ALA A 1 346 ? 28.175 8.157 2.232 1.00 79.25 346 ALA A CA 1
ATOM 2824 C C . ALA A 1 346 ? 28.051 7.601 3.662 1.00 79.25 346 ALA A C 1
ATOM 2826 O O . ALA A 1 346 ? 29.034 7.615 4.384 1.00 79.25 346 ALA A O 1
ATOM 2827 N N . GLU A 1 347 ? 26.877 7.113 4.076 1.00 72.75 347 GLU A N 1
ATOM 2828 C CA . GLU A 1 347 ? 26.681 6.481 5.393 1.00 72.75 347 GLU A CA 1
ATOM 2829 C C . GLU A 1 347 ? 27.154 5.013 5.434 1.00 72.75 347 GLU A C 1
ATOM 2831 O O . GLU A 1 347 ? 27.363 4.466 6.514 1.00 72.75 347 GLU A O 1
ATOM 2836 N N . VAL A 1 348 ? 27.320 4.370 4.271 1.00 62.44 348 VAL A N 1
ATOM 2837 C CA . VAL A 1 348 ? 27.770 2.967 4.139 1.00 62.44 348 VAL A CA 1
ATOM 2838 C C . VAL A 1 348 ? 29.284 2.849 3.925 1.00 62.44 348 VAL A C 1
ATOM 2840 O O . VAL A 1 348 ? 29.844 1.774 4.140 1.00 62.44 348 VAL A O 1
ATOM 2843 N N . SER A 1 349 ? 29.932 3.926 3.473 1.00 63.66 349 SER A N 1
ATOM 2844 C CA . SER A 1 349 ? 31.377 3.981 3.193 1.00 63.66 349 SER A CA 1
ATOM 2845 C C . SER A 1 349 ? 32.149 4.448 4.417 1.00 63.66 349 SER A C 1
ATOM 2847 O O . SER A 1 349 ? 33.241 3.889 4.662 1.00 63.66 349 SER A O 1
#

pLDDT: mean 75.89, std 18.17, range [31.33, 96.56]